Protein AF-A0A9P5C928-F1 (afdb_monomer)

pLDDT: mean 79.62, std 19.5, range [30.78, 97.94]

Organism: NCBI:txid1567552

Structure (mmCIF, N/CA/C/O backbone):
data_AF-A0A9P5C928-F1
#
_entry.id   AF-A0A9P5C928-F1
#
loop_
_atom_site.group_PDB
_atom_site.id
_atom_site.type_symbol
_atom_site.label_atom_id
_atom_site.label_alt_id
_atom_site.label_comp_id
_atom_site.label_asym_id
_atom_site.label_entity_id
_atom_site.label_seq_id
_atom_site.pdbx_PDB_ins_code
_atom_site.Cartn_x
_atom_site.Cartn_y
_atom_site.Cartn_z
_atom_site.occupancy
_atom_site.B_iso_or_equiv
_atom_site.auth_seq_id
_atom_site.auth_comp_id
_atom_site.auth_asym_id
_atom_site.auth_atom_id
_atom_site.pdbx_PDB_model_num
ATOM 1 N N . MET A 1 1 ? 3.550 3.177 6.874 1.00 59.81 1 MET A N 1
ATOM 2 C CA . MET A 1 1 ? 2.761 2.145 7.583 1.00 59.81 1 MET A CA 1
ATOM 3 C C . MET A 1 1 ? 2.060 2.795 8.770 1.00 59.81 1 MET A C 1
ATOM 5 O O . MET A 1 1 ? 2.703 3.578 9.459 1.00 59.81 1 MET A O 1
ATOM 9 N N . ALA A 1 2 ? 0.763 2.543 8.972 1.00 82.25 2 ALA A N 1
ATOM 10 C CA . ALA A 1 2 ? 0.020 3.024 10.140 1.00 82.25 2 ALA A CA 1
ATOM 11 C C . ALA A 1 2 ? -0.205 1.862 11.114 1.00 82.25 2 ALA A C 1
ATOM 13 O O . ALA A 1 2 ? -0.594 0.773 10.695 1.00 82.25 2 ALA A O 1
ATOM 14 N N . PHE A 1 3 ? 0.055 2.107 12.395 1.00 90.50 3 PHE A N 1
ATOM 15 C CA . PHE A 1 3 ? -0.028 1.119 13.464 1.00 90.50 3 PHE A CA 1
ATOM 16 C C . PHE A 1 3 ? -0.953 1.643 14.560 1.00 90.50 3 PHE A C 1
ATOM 18 O O . PHE A 1 3 ? -0.747 2.745 15.070 1.00 90.50 3 PHE A O 1
ATOM 25 N N . ILE A 1 4 ? -1.980 0.868 14.904 1.00 91.75 4 ILE A N 1
ATOM 26 C CA . ILE A 1 4 ? -3.003 1.257 15.869 1.00 91.75 4 ILE A CA 1
ATOM 27 C C . ILE A 1 4 ? -3.211 0.130 16.873 1.00 91.75 4 ILE A C 1
ATOM 29 O O . ILE A 1 4 ? -3.873 -0.868 16.598 1.00 91.75 4 ILE A O 1
ATOM 33 N N . THR A 1 5 ? -2.718 0.322 18.091 1.00 91.38 5 THR A N 1
ATOM 34 C CA . THR A 1 5 ? -3.141 -0.516 19.216 1.00 91.38 5 THR A CA 1
ATOM 35 C C . THR A 1 5 ? -4.519 -0.069 19.697 1.00 91.38 5 THR A C 1
ATOM 37 O O . THR A 1 5 ? -4.727 1.124 19.923 1.00 91.38 5 THR A O 1
ATOM 40 N N . ILE A 1 6 ? -5.438 -0.996 19.935 1.00 91.38 6 ILE A N 1
ATOM 41 C CA . ILE A 1 6 ? -6.761 -0.753 20.510 1.00 91.38 6 ILE A CA 1
ATOM 42 C C . ILE A 1 6 ? -6.801 -1.402 21.882 1.00 91.38 6 ILE A C 1
ATOM 44 O O . ILE A 1 6 ? -6.688 -2.619 21.992 1.00 91.38 6 ILE A O 1
ATOM 48 N N . HIS A 1 7 ? -6.978 -0.585 22.921 1.00 91.12 7 HIS A N 1
ATOM 49 C CA . HIS A 1 7 ? -7.272 -1.112 24.245 1.00 91.12 7 HIS A CA 1
ATOM 50 C C . HIS A 1 7 ? -8.768 -1.399 24.346 1.00 91.12 7 HIS A C 1
ATOM 52 O O . HIS A 1 7 ? -9.583 -0.518 24.070 1.00 91.12 7 HIS A O 1
ATOM 58 N N . ALA A 1 8 ? -9.146 -2.624 24.679 1.00 90.44 8 ALA A N 1
ATOM 59 C CA . ALA A 1 8 ? -10.543 -2.978 24.850 1.00 90.44 8 ALA A CA 1
ATOM 60 C C . ALA A 1 8 ? -10.690 -4.104 25.863 1.00 90.44 8 ALA A C 1
ATOM 62 O O . ALA A 1 8 ? -9.983 -5.110 25.793 1.00 90.44 8 ALA A O 1
ATOM 63 N N . LYS A 1 9 ? -11.714 -3.988 26.713 1.00 89.62 9 LYS A N 1
ATOM 64 C CA . LYS A 1 9 ? -12.155 -5.104 27.549 1.00 89.62 9 LYS A CA 1
ATOM 65 C C . LYS A 1 9 ? -12.335 -6.368 26.724 1.00 89.62 9 LYS A C 1
ATOM 67 O O . LYS A 1 9 ? -12.967 -6.328 25.660 1.00 89.62 9 LYS A O 1
ATOM 72 N N . ARG A 1 10 ? -11.872 -7.504 27.253 1.00 90.31 10 ARG A N 1
ATOM 73 C CA . ARG A 1 10 ? -11.899 -8.804 26.557 1.00 90.31 10 ARG A CA 1
ATOM 74 C C . ARG A 1 10 ? -13.275 -9.115 25.956 1.00 90.31 10 ARG A C 1
ATOM 76 O O . ARG A 1 10 ? -13.371 -9.461 24.783 1.00 90.31 10 ARG A O 1
ATOM 83 N N . GLY A 1 11 ? -14.351 -8.911 26.721 1.00 90.44 11 GLY A N 1
ATOM 84 C CA . GLY A 1 11 ? -15.723 -9.145 26.252 1.00 90.44 11 GLY A CA 1
ATOM 85 C C . GLY A 1 11 ? -16.143 -8.253 25.074 1.00 90.44 11 GLY A C 1
ATOM 86 O O . GLY A 1 11 ? -16.807 -8.723 24.151 1.00 90.44 11 GLY A O 1
ATOM 87 N N . HIS A 1 12 ? -15.718 -6.985 25.051 1.00 91.62 12 HIS A N 1
ATOM 88 C CA . HIS A 1 12 ? -15.987 -6.083 23.927 1.00 91.62 12 HIS A CA 1
ATOM 89 C C . HIS A 1 12 ? -15.194 -6.470 22.679 1.00 91.62 12 HIS A C 1
ATOM 91 O O . HIS A 1 12 ? -15.743 -6.398 21.580 1.00 91.62 12 HIS A O 1
ATOM 97 N N . ALA A 1 13 ? -13.938 -6.891 22.847 1.00 91.81 13 ALA A N 1
ATOM 98 C CA . ALA A 1 13 ? -13.108 -7.365 21.748 1.00 91.81 13 ALA A CA 1
ATOM 99 C C . ALA A 1 13 ? -13.697 -8.639 21.118 1.00 91.81 13 ALA A C 1
ATOM 101 O O . ALA A 1 13 ? -13.876 -8.674 19.903 1.00 91.81 13 ALA A O 1
ATOM 102 N N . VAL A 1 14 ? -14.112 -9.624 21.928 1.00 92.12 14 VAL A N 1
ATOM 103 C CA . VAL A 1 14 ? -14.763 -10.859 21.442 1.00 92.12 14 VAL A CA 1
ATOM 104 C C . VAL A 1 14 ? -16.054 -10.531 20.695 1.00 92.12 14 VAL A C 1
ATOM 106 O O . VAL A 1 14 ? -16.241 -10.945 19.557 1.00 92.12 14 VAL A O 1
ATOM 109 N N . THR A 1 15 ? -16.920 -9.711 21.298 1.00 93.50 15 THR A N 1
ATOM 110 C CA . THR A 1 15 ? -18.210 -9.330 20.691 1.00 93.50 15 THR A CA 1
ATOM 111 C C . THR A 1 15 ? -18.036 -8.568 19.375 1.00 93.50 15 THR A C 1
ATOM 113 O O . THR A 1 15 ? -18.929 -8.583 18.534 1.00 93.50 15 THR A O 1
ATOM 116 N N . SER A 1 16 ? -16.906 -7.878 19.183 1.00 93.94 16 SER A N 1
ATOM 117 C CA . SER A 1 16 ? -16.637 -7.160 17.935 1.00 93.94 16 SER A CA 1
ATOM 118 C C . SER A 1 16 ? -16.358 -8.086 16.751 1.00 93.94 16 SER A C 1
ATOM 120 O O . SER A 1 16 ? -16.542 -7.663 15.616 1.00 93.94 16 SER A O 1
ATOM 122 N N . GLY A 1 17 ? -15.871 -9.308 16.999 1.00 94.38 17 GLY A N 1
ATOM 123 C CA . GLY A 1 17 ? -15.399 -10.229 15.959 1.00 94.38 17 GLY A CA 1
ATOM 124 C C . GLY A 1 17 ? -14.162 -9.749 15.186 1.00 94.38 17 GLY A C 1
ATOM 125 O O . GLY A 1 17 ? -13.682 -10.462 14.311 1.00 94.38 17 GLY A O 1
ATOM 126 N N . LEU A 1 18 ? -13.621 -8.566 15.502 1.00 95.56 18 LEU A N 1
ATOM 127 C CA . LEU A 1 18 ? -12.552 -7.932 14.728 1.00 95.56 18 LEU A CA 1
ATOM 128 C C . LEU A 1 18 ? -11.192 -8.607 14.905 1.00 95.56 18 LEU A C 1
ATOM 130 O O . LEU A 1 18 ? -10.352 -8.490 14.028 1.00 95.56 18 LEU A O 1
ATOM 134 N N . PHE A 1 19 ? -10.966 -9.300 16.021 1.00 94.81 19 PHE A N 1
ATOM 135 C CA . PHE A 1 19 ? -9.691 -9.949 16.347 1.00 94.81 19 PHE A CA 1
ATOM 136 C C . PHE A 1 19 ? -9.807 -11.483 16.370 1.00 94.81 19 PHE A C 1
ATOM 138 O O . PHE A 1 19 ? -9.136 -12.154 17.150 1.00 94.81 19 PHE A O 1
ATOM 145 N N . GLY A 1 20 ? -10.681 -12.043 15.528 1.00 90.88 20 GLY A N 1
ATOM 146 C CA . GLY A 1 20 ? -11.032 -13.466 15.543 1.00 90.88 20 GLY A CA 1
ATOM 147 C C . GLY A 1 20 ? -12.152 -13.792 16.537 1.00 90.88 20 GLY A C 1
ATOM 148 O O . GLY A 1 20 ? -12.537 -12.961 17.366 1.00 90.88 20 GLY A O 1
ATOM 149 N N . LEU A 1 21 ? -12.704 -15.005 16.440 1.00 86.31 21 LEU A N 1
ATOM 150 C CA . LEU A 1 21 ? -13.865 -15.431 17.236 1.00 86.31 21 LEU A CA 1
ATOM 151 C C . LEU A 1 21 ? -13.533 -15.548 18.728 1.00 86.31 21 LEU A C 1
ATOM 153 O O . LEU A 1 21 ? -14.393 -15.303 19.572 1.00 86.31 21 LEU A O 1
ATOM 157 N N . LEU A 1 22 ? -12.290 -15.909 19.056 1.00 87.25 22 LEU A N 1
ATOM 158 C CA . LEU A 1 22 ? -11.828 -16.126 20.430 1.00 87.25 22 LEU A CA 1
ATOM 159 C C . LEU A 1 22 ? -10.623 -15.248 20.789 1.00 87.25 22 LEU A C 1
ATOM 161 O O . LEU A 1 22 ? -9.900 -15.555 21.738 1.00 87.25 22 LEU A O 1
ATOM 165 N N . LEU A 1 23 ? -10.432 -14.139 20.064 1.00 88.75 23 LEU A N 1
ATOM 166 C CA . LEU A 1 23 ? -9.220 -13.307 20.116 1.00 88.75 23 LEU A CA 1
ATOM 167 C C . LEU A 1 23 ? -7.961 -14.043 19.633 1.00 88.75 23 LEU A C 1
ATOM 169 O O . LEU A 1 23 ? -6.841 -13.705 20.008 1.00 88.75 23 LEU A O 1
ATOM 173 N N . ASP A 1 24 ? -8.163 -15.059 18.800 1.00 89.06 24 ASP A N 1
ATOM 174 C CA . ASP A 1 24 ? -7.151 -15.903 18.175 1.00 89.06 24 ASP A CA 1
ATOM 175 C C . ASP A 1 24 ? -6.378 -15.189 17.054 1.00 89.06 24 ASP A C 1
ATOM 177 O O . ASP A 1 24 ? -5.350 -15.684 16.596 1.00 89.06 24 ASP A O 1
ATOM 181 N N . ALA A 1 25 ? -6.814 -13.987 16.670 1.00 92.25 25 ALA A N 1
ATOM 182 C CA . ALA A 1 25 ? -6.129 -13.127 15.718 1.00 92.25 25 ALA A CA 1
ATOM 183 C C . ALA A 1 25 ? -5.929 -11.711 16.303 1.00 92.25 25 ALA A C 1
ATOM 185 O O . ALA A 1 25 ? -6.566 -10.753 15.852 1.00 92.25 25 ALA A O 1
ATOM 186 N N . PRO A 1 26 ? -5.040 -11.554 17.310 1.00 91.25 26 PRO A N 1
ATOM 187 C CA . PRO A 1 26 ? -4.844 -10.305 18.061 1.00 91.25 26 PRO A CA 1
ATOM 188 C C . PRO A 1 26 ? -4.207 -9.179 17.235 1.00 91.25 26 PRO A C 1
ATOM 190 O O . PRO A 1 26 ? -4.167 -8.030 17.678 1.00 91.25 26 PRO A O 1
ATOM 193 N N . VAL A 1 27 ? -3.708 -9.502 16.041 1.00 94.19 27 VAL A N 1
ATOM 194 C CA . VAL A 1 27 ? -3.188 -8.558 15.055 1.00 94.19 27 VAL A CA 1
ATOM 195 C C . VAL A 1 27 ? -3.972 -8.728 13.763 1.00 94.19 27 VAL A C 1
ATOM 197 O O . VAL A 1 27 ? -4.186 -9.847 13.306 1.00 94.19 27 VAL A O 1
ATOM 200 N N . GLN A 1 28 ? -4.381 -7.609 13.176 1.00 95.81 28 GLN A N 1
ATOM 201 C CA . GLN A 1 28 ? -5.147 -7.552 11.938 1.00 95.81 28 GLN A CA 1
ATOM 202 C C . GLN A 1 28 ? -4.486 -6.582 10.973 1.00 95.81 28 GLN A C 1
ATOM 204 O O . GLN A 1 28 ? -4.097 -5.478 11.358 1.00 95.81 28 GLN A O 1
ATOM 209 N N . LEU A 1 29 ? -4.377 -6.991 9.714 1.00 95.81 29 LEU A N 1
ATOM 210 C CA . LEU A 1 29 ? -3.938 -6.132 8.626 1.00 95.81 29 LEU A CA 1
ATOM 211 C C . LEU A 1 29 ? -5.149 -5.806 7.763 1.00 95.81 29 LEU A C 1
ATOM 213 O O . LEU A 1 29 ? -5.718 -6.692 7.133 1.00 95.81 29 LEU A O 1
ATOM 217 N N . VAL A 1 30 ? -5.522 -4.534 7.741 1.00 95.75 30 VAL A N 1
ATOM 218 C CA . VAL A 1 30 ? -6.691 -4.040 7.011 1.00 95.75 30 VAL A CA 1
ATOM 219 C C . VAL A 1 30 ? -6.212 -3.218 5.828 1.00 95.75 30 VAL A C 1
ATOM 221 O O . VAL A 1 30 ? -5.278 -2.423 5.970 1.00 95.75 30 VAL A O 1
ATOM 224 N N . ASP A 1 31 ? -6.827 -3.409 4.665 1.00 95.44 31 ASP A N 1
ATOM 225 C CA . ASP A 1 31 ? -6.546 -2.575 3.499 1.00 95.44 31 ASP A CA 1
ATOM 226 C C . ASP A 1 31 ? -6.879 -1.112 3.793 1.00 95.44 31 ASP A C 1
ATOM 228 O O . ASP A 1 31 ? -7.856 -0.793 4.471 1.00 95.44 31 ASP A O 1
ATOM 232 N N . PHE A 1 32 ? -6.025 -0.199 3.330 1.00 93.50 32 PHE A N 1
ATOM 233 C CA . PHE A 1 32 ? -6.151 1.219 3.671 1.00 93.50 32 PHE A CA 1
ATOM 234 C C . PHE A 1 32 ? -7.457 1.858 3.168 1.00 93.50 32 PHE A C 1
ATOM 236 O O . PHE A 1 32 ? -7.857 2.897 3.695 1.00 93.50 32 PHE A O 1
ATOM 243 N N . ASP A 1 33 ? -8.089 1.270 2.149 1.00 93.00 33 ASP A N 1
ATOM 244 C CA . ASP A 1 33 ? -9.344 1.720 1.552 1.00 93.00 33 ASP A CA 1
ATOM 245 C C . ASP A 1 33 ? -10.569 0.909 2.005 1.00 93.00 33 ASP A C 1
ATOM 247 O O . ASP A 1 33 ? -11.692 1.228 1.609 1.00 93.00 33 ASP A O 1
ATOM 251 N N . ASP A 1 34 ? -10.390 -0.058 2.911 1.00 96.06 34 ASP A N 1
ATOM 252 C CA . ASP A 1 34 ? -11.489 -0.743 3.592 1.00 96.06 34 ASP A CA 1
ATOM 253 C C . ASP A 1 34 ? -12.035 0.124 4.737 1.00 96.06 34 ASP A C 1
ATOM 255 O O . ASP A 1 34 ? -11.831 -0.102 5.937 1.00 96.06 34 ASP A O 1
ATOM 259 N N . GLU A 1 35 ? -12.739 1.181 4.340 1.00 95.38 35 GLU A N 1
ATOM 260 C CA . GLU A 1 35 ? -13.302 2.162 5.260 1.00 95.38 35 GLU A CA 1
ATOM 261 C C . GLU A 1 35 ? -14.265 1.518 6.270 1.00 95.38 35 GLU A C 1
ATOM 263 O O . GLU A 1 35 ? -14.313 1.929 7.433 1.00 95.38 35 GLU A O 1
ATOM 268 N N . GLN A 1 36 ? -15.004 0.484 5.860 1.00 96.62 36 GLN A N 1
ATOM 269 C CA . GLN A 1 36 ? -15.970 -0.199 6.715 1.00 96.62 36 GLN A CA 1
ATOM 270 C C . GLN A 1 36 ? -15.279 -0.924 7.878 1.00 96.62 36 GLN A C 1
ATOM 272 O O . GLN A 1 36 ? -15.694 -0.767 9.037 1.00 96.62 36 GLN A O 1
ATOM 277 N N . ASN A 1 37 ? -14.203 -1.669 7.610 1.00 96.50 37 ASN A N 1
ATOM 278 C CA . ASN A 1 37 ? -13.427 -2.301 8.674 1.00 96.50 37 ASN A CA 1
ATOM 279 C C . ASN A 1 37 ? -12.717 -1.259 9.541 1.00 96.50 37 ASN A C 1
ATOM 281 O O . ASN A 1 37 ? -12.813 -1.323 10.770 1.00 96.50 37 ASN A O 1
ATOM 285 N N . ILE A 1 38 ? -12.100 -0.234 8.945 1.00 97.38 38 ILE A N 1
ATOM 286 C CA . ILE A 1 38 ? -11.437 0.844 9.699 1.00 97.38 38 ILE A CA 1
ATOM 287 C C . ILE A 1 38 ? -12.423 1.541 10.654 1.00 97.38 38 ILE A C 1
ATOM 289 O O . ILE A 1 38 ? -12.098 1.796 11.820 1.00 97.38 38 ILE A O 1
ATOM 293 N N . ARG A 1 39 ? -13.655 1.820 10.206 1.00 97.62 39 ARG A N 1
ATOM 294 C CA . ARG A 1 39 ? -14.719 2.387 11.053 1.00 97.62 39 ARG A CA 1
ATOM 295 C C . ARG A 1 39 ? -15.132 1.441 12.176 1.00 97.62 39 ARG A C 1
ATOM 297 O O . ARG A 1 39 ? -15.400 1.916 13.281 1.00 97.62 39 ARG A O 1
ATOM 304 N N . SER A 1 40 ? -15.141 0.136 11.930 1.00 97.94 40 SER A N 1
ATOM 305 C CA . SER A 1 40 ? -15.454 -0.874 12.947 1.00 97.94 40 SER A CA 1
ATOM 306 C C . SER A 1 40 ? -14.382 -0.914 14.043 1.00 97.94 40 SER A C 1
ATOM 308 O O . SER A 1 40 ? -14.710 -0.857 15.232 1.00 97.94 40 SER A O 1
ATOM 310 N N . PHE A 1 41 ? -13.100 -0.864 13.670 1.00 97.38 41 PHE A N 1
ATOM 311 C CA . PHE A 1 41 ? -11.993 -0.710 14.621 1.00 97.38 41 PHE A CA 1
ATOM 312 C C . PHE A 1 41 ? -12.065 0.611 15.398 1.00 97.38 41 PHE A C 1
ATOM 314 O O . PHE A 1 41 ? -11.875 0.628 16.616 1.00 97.38 41 PHE A O 1
ATOM 321 N N . HIS A 1 42 ? -12.411 1.719 14.737 1.00 96.88 42 HIS A N 1
ATOM 322 C CA . HIS A 1 42 ? -12.613 3.004 15.411 1.00 96.88 42 HIS A CA 1
ATOM 323 C C . HIS A 1 42 ? -13.787 2.966 16.405 1.00 96.88 42 HIS A C 1
ATOM 325 O O . HIS A 1 42 ? -13.716 3.557 17.486 1.00 96.88 42 HIS A O 1
ATOM 331 N N . ALA A 1 43 ? -14.870 2.260 16.070 1.00 96.69 43 ALA A N 1
ATOM 332 C CA . ALA A 1 43 ? -16.003 2.069 16.966 1.00 96.69 43 ALA A CA 1
ATOM 333 C C . ALA A 1 43 ? -15.603 1.263 18.210 1.00 96.69 43 ALA A C 1
ATOM 335 O O . ALA A 1 43 ? -15.956 1.663 19.320 1.00 96.69 43 ALA A O 1
ATOM 336 N N . LEU A 1 44 ? -14.820 0.188 18.048 1.00 95.50 44 LEU A N 1
ATOM 337 C CA . LEU A 1 44 ? -14.262 -0.565 19.174 1.00 95.50 44 LEU A CA 1
ATOM 338 C C . LEU A 1 44 ? -13.347 0.317 20.037 1.00 95.50 44 LEU A C 1
ATOM 340 O O . LEU A 1 44 ? -13.510 0.351 21.255 1.00 95.50 44 LEU A O 1
ATOM 344 N N . PHE A 1 45 ? -12.461 1.101 19.416 1.00 94.31 45 PHE A N 1
ATOM 345 C CA . PHE A 1 45 ? -11.583 2.050 20.108 1.00 94.31 45 PHE A CA 1
ATOM 346 C C . PHE A 1 45 ? -12.367 3.034 20.994 1.00 94.31 45 PHE A C 1
ATOM 348 O O . PHE A 1 45 ? -11.995 3.275 22.142 1.00 94.31 45 PHE A O 1
ATOM 355 N N . LYS A 1 46 ? -13.498 3.559 20.510 1.00 93.69 46 LYS A N 1
ATOM 356 C CA . LYS A 1 46 ? -14.342 4.512 21.254 1.00 93.69 46 LYS A CA 1
ATOM 357 C C . LYS A 1 46 ? -15.064 3.923 22.471 1.00 93.69 46 LYS A C 1
ATOM 359 O O . LYS A 1 46 ? -15.526 4.699 23.311 1.00 93.69 46 LYS A O 1
ATOM 364 N N . ARG A 1 47 ? -15.199 2.594 22.566 1.00 90.38 47 ARG A N 1
ATOM 365 C CA . ARG A 1 47 ? -15.916 1.936 23.675 1.00 90.38 47 ARG A CA 1
ATOM 366 C C . ARG A 1 47 ? -15.162 2.004 24.995 1.00 90.38 47 ARG A C 1
ATOM 368 O O . ARG A 1 47 ? -15.801 1.971 26.043 1.00 90.38 4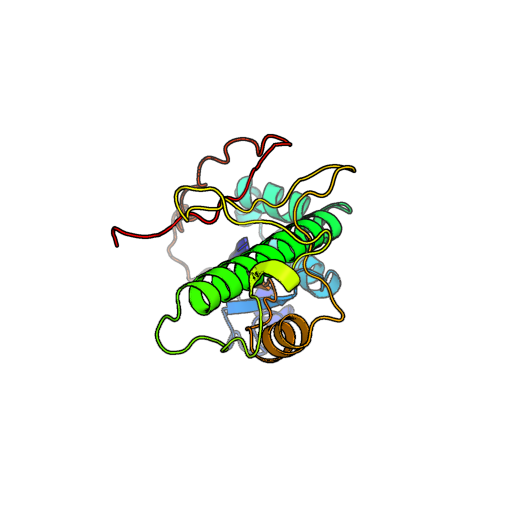7 ARG A O 1
ATOM 375 N N . ASP A 1 48 ? -13.838 2.099 24.949 1.00 86.31 48 ASP A N 1
ATOM 376 C CA . ASP A 1 48 ? -13.014 2.104 26.149 1.00 86.31 48 ASP A CA 1
ATOM 377 C C . ASP A 1 48 ? -12.623 3.526 26.586 1.00 86.31 48 ASP A C 1
ATOM 379 O O . ASP A 1 48 ? -12.246 4.377 25.774 1.00 86.31 48 ASP A O 1
ATOM 383 N N . ILE A 1 49 ? -12.716 3.802 27.888 1.00 82.94 49 ILE A N 1
ATOM 384 C CA . ILE A 1 49 ? -12.387 5.114 28.457 1.00 82.94 49 ILE A CA 1
ATOM 385 C C . ILE A 1 49 ? -10.882 5.400 28.435 1.00 82.94 49 ILE A C 1
ATOM 387 O O . ILE A 1 49 ? -10.499 6.565 28.309 1.00 82.94 49 ILE A O 1
ATOM 391 N N . TYR A 1 50 ? -10.026 4.377 28.510 1.00 82.12 50 TYR A N 1
ATOM 392 C CA . TYR A 1 50 ? -8.571 4.539 28.510 1.00 82.12 50 TYR A CA 1
ATOM 393 C C . TYR A 1 50 ? -8.067 5.014 27.144 1.00 82.12 50 TYR A C 1
ATOM 395 O O . TYR A 1 50 ? -7.167 5.853 27.065 1.00 82.12 50 TYR A O 1
ATOM 403 N N . ASN A 1 51 ? -8.731 4.599 26.062 1.00 84.81 51 ASN A N 1
ATOM 404 C CA . ASN A 1 51 ? -8.439 5.079 24.711 1.00 84.81 51 ASN A CA 1
ATOM 405 C C . ASN A 1 51 ? -8.671 6.587 24.539 1.00 84.81 51 ASN A C 1
ATOM 407 O O . ASN A 1 51 ? -7.993 7.217 23.729 1.00 84.81 51 ASN A O 1
ATOM 411 N N . ARG A 1 52 ? -9.559 7.206 25.331 1.00 81.31 52 ARG A N 1
ATOM 412 C CA . ARG A 1 52 ? -9.822 8.657 25.253 1.00 81.31 52 ARG A CA 1
ATOM 413 C C . ARG A 1 52 ? -8.606 9.506 25.618 1.00 81.31 52 ARG A C 1
ATOM 415 O O . ARG A 1 52 ? -8.506 10.640 25.164 1.00 81.31 52 ARG A O 1
ATOM 422 N N . LYS A 1 53 ? -7.678 8.961 26.410 1.00 84.94 53 LYS A N 1
ATOM 423 C CA . LYS A 1 53 ? -6.426 9.636 26.787 1.00 84.94 53 LYS A CA 1
ATOM 424 C C . LYS A 1 53 ? -5.364 9.568 25.681 1.00 84.94 53 LYS A C 1
ATOM 426 O O . LYS A 1 53 ? -4.369 10.279 25.746 1.00 84.94 53 LYS A O 1
ATOM 431 N N . ARG A 1 54 ? -5.562 8.734 24.653 1.00 85.00 54 ARG A N 1
ATOM 432 C CA . ARG A 1 54 ? -4.583 8.466 23.588 1.00 85.00 54 ARG A CA 1
ATOM 433 C C . ARG A 1 54 ? -4.783 9.430 22.419 1.00 85.00 54 ARG A C 1
ATOM 435 O O . ARG A 1 54 ? -5.223 9.039 21.338 1.00 85.00 54 ARG A O 1
ATOM 442 N N . THR A 1 55 ? -4.461 10.704 22.645 1.00 86.81 55 THR A N 1
ATOM 443 C CA . THR A 1 55 ? -4.673 11.809 21.688 1.00 86.81 55 THR A CA 1
ATOM 444 C C . THR A 1 55 ? -4.060 11.550 20.317 1.00 86.81 55 THR A C 1
ATOM 446 O O . THR A 1 55 ? -4.679 11.860 19.304 1.00 86.81 55 THR A O 1
ATOM 449 N N . GLU A 1 56 ? -2.880 10.934 20.264 1.00 86.44 56 GLU A N 1
ATOM 450 C CA . GLU A 1 56 ? -2.206 10.635 18.998 1.00 86.44 56 GLU A CA 1
ATOM 451 C C . GLU A 1 56 ? -2.945 9.569 18.180 1.00 86.44 56 GLU A C 1
ATOM 453 O O . GLU A 1 56 ? -3.072 9.702 16.964 1.00 86.44 56 GLU A O 1
ATOM 458 N N . VAL A 1 57 ? -3.538 8.566 18.836 1.00 87.62 57 VAL A N 1
ATOM 459 C CA . VAL A 1 57 ? -4.368 7.559 18.154 1.00 87.62 57 VAL A CA 1
ATOM 460 C C . VAL A 1 57 ? -5.677 8.179 17.654 1.00 87.62 57 VAL A C 1
ATOM 462 O O . VAL A 1 57 ? -6.122 7.879 16.549 1.00 87.62 57 VAL A O 1
ATOM 465 N N . ILE A 1 58 ? -6.270 9.102 18.420 1.00 90.12 58 ILE A N 1
ATOM 466 C CA . ILE A 1 58 ? -7.468 9.854 18.006 1.00 90.12 58 ILE A CA 1
ATOM 467 C C . ILE A 1 58 ? -7.180 10.712 16.765 1.00 90.12 58 ILE A C 1
ATOM 469 O O . ILE A 1 58 ? -7.972 10.719 15.816 1.00 90.12 58 ILE A O 1
ATOM 473 N N . LYS A 1 59 ? -6.043 11.419 16.750 1.00 90.62 59 LYS A N 1
ATOM 474 C CA . LYS A 1 59 ? -5.591 12.187 15.580 1.00 90.62 59 LYS A CA 1
ATOM 475 C C . LYS A 1 59 ? -5.367 11.267 14.385 1.00 90.62 59 LYS A C 1
ATOM 477 O O . LYS A 1 59 ? -5.803 11.595 13.288 1.00 90.62 59 LYS A O 1
ATOM 482 N N . LEU A 1 60 ? -4.752 10.104 14.596 1.00 91.69 60 LEU A N 1
ATOM 483 C CA . LEU A 1 60 ? -4.503 9.132 13.536 1.00 91.69 60 LEU A CA 1
ATOM 484 C C . LEU A 1 60 ? -5.808 8.595 12.926 1.00 91.69 60 LEU A C 1
ATOM 486 O O . LEU A 1 60 ? -5.943 8.617 11.706 1.00 91.69 60 LEU A O 1
ATOM 490 N N . PHE A 1 61 ? -6.805 8.216 13.735 1.00 94.06 61 PHE A N 1
ATOM 491 C CA . PHE A 1 61 ? -8.132 7.846 13.221 1.00 94.06 61 PHE A CA 1
ATOM 492 C C . PHE A 1 61 ? -8.803 8.994 12.463 1.00 94.06 61 PHE A C 1
ATOM 494 O O . PHE A 1 61 ? -9.397 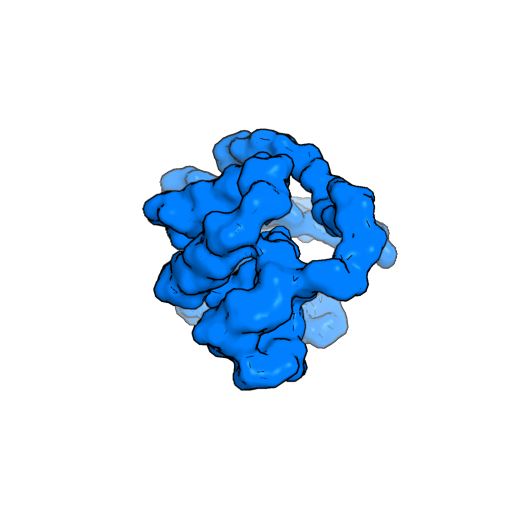8.760 11.414 1.00 94.06 61 PHE A O 1
ATOM 501 N N . SER A 1 62 ? -8.694 10.229 12.961 1.00 93.56 62 SER A N 1
ATOM 502 C CA . SER A 1 62 ? -9.228 11.416 12.275 1.00 93.56 62 SER A CA 1
ATOM 503 C C . SER A 1 62 ? -8.566 11.642 10.914 1.00 93.56 62 SER A C 1
ATOM 505 O O . SER A 1 62 ? -9.243 12.005 9.958 1.00 93.56 62 SER A O 1
ATOM 507 N N . LEU A 1 63 ? -7.254 11.407 10.816 1.00 92.75 63 LEU A N 1
ATOM 508 C CA . LEU A 1 63 ? -6.507 11.501 9.564 1.00 92.75 63 LEU A CA 1
ATOM 509 C C . LEU A 1 63 ? -6.893 10.389 8.588 1.00 92.75 63 LEU A C 1
ATOM 511 O O . LEU A 1 63 ? -7.120 10.694 7.427 1.00 92.75 63 LEU A O 1
ATOM 515 N N . ILE A 1 64 ? -6.978 9.137 9.047 1.00 93.75 64 ILE A N 1
ATOM 516 C CA . ILE A 1 64 ? -7.306 7.973 8.206 1.00 93.75 64 ILE A CA 1
ATOM 517 C C . ILE A 1 64 ? -8.744 8.052 7.684 1.00 93.75 64 ILE A C 1
ATOM 519 O O . ILE A 1 64 ? -8.997 7.779 6.519 1.00 93.75 64 ILE A O 1
ATOM 523 N N . LEU A 1 65 ? -9.695 8.454 8.529 1.00 94.69 65 LEU A N 1
ATOM 524 C CA . LEU A 1 65 ? -11.108 8.579 8.151 1.00 94.69 65 LEU A CA 1
ATOM 525 C C . LEU A 1 65 ? -11.431 9.903 7.442 1.00 94.69 65 LEU A C 1
ATOM 527 O O . LEU A 1 65 ? -12.599 10.190 7.173 1.00 94.69 65 LEU A O 1
ATOM 531 N N . SER A 1 66 ? -10.421 10.733 7.182 1.00 94.44 66 SER A N 1
ATOM 532 C CA . SER A 1 66 ? -10.579 11.967 6.423 1.00 94.44 66 SER A CA 1
ATOM 533 C C . SER A 1 66 ? -10.835 11.656 4.945 1.00 94.44 66 SER A C 1
ATOM 535 O O . SER A 1 66 ? -10.172 10.776 4.393 1.00 94.44 66 SER A O 1
ATOM 537 N N . PRO A 1 67 ? -11.701 12.416 4.250 1.00 92.19 67 PRO A N 1
ATOM 538 C CA . PRO A 1 67 ? -11.982 12.193 2.829 1.00 92.19 67 PRO A CA 1
ATOM 539 C C . PRO A 1 67 ? -10.742 12.300 1.927 1.00 92.19 67 PRO A C 1
ATOM 541 O O . PRO A 1 67 ? -10.712 11.704 0.855 1.00 92.19 67 PRO A O 1
ATOM 544 N N . ILE A 1 68 ? -9.697 13.020 2.353 1.00 90.56 68 ILE A N 1
ATOM 545 C CA . ILE A 1 68 ? -8.456 13.171 1.571 1.00 90.56 68 ILE A CA 1
ATOM 546 C C . ILE A 1 68 ? -7.455 12.031 1.789 1.00 90.56 68 ILE A C 1
ATOM 548 O O . ILE A 1 68 ? -6.430 11.988 1.112 1.00 90.56 68 ILE A O 1
ATOM 552 N N . PHE A 1 69 ? -7.689 11.140 2.758 1.00 91.38 69 PHE A N 1
ATOM 553 C CA . PHE A 1 69 ? -6.727 10.093 3.104 1.00 91.38 69 PHE A CA 1
ATOM 554 C C . PHE A 1 69 ? -6.467 9.160 1.927 1.00 91.38 69 PHE A C 1
ATOM 556 O O . PHE A 1 69 ? -5.313 8.938 1.574 1.00 91.38 69 PHE A O 1
ATOM 563 N N . ARG A 1 70 ? -7.539 8.677 1.290 1.00 91.31 70 ARG A N 1
ATOM 564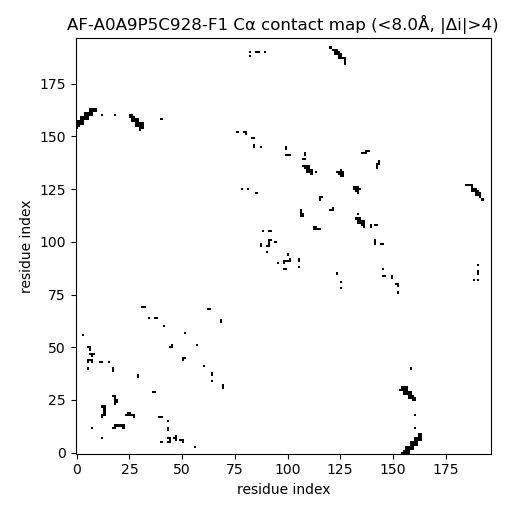 C CA . ARG A 1 70 ? -7.449 7.748 0.162 1.00 91.31 70 ARG A CA 1
ATOM 565 C C . ARG A 1 70 ? -6.625 8.326 -0.985 1.00 91.31 70 ARG A C 1
ATOM 567 O O . ARG A 1 70 ? -5.674 7.683 -1.408 1.00 91.31 70 ARG A O 1
ATOM 574 N N . SER A 1 71 ? -6.943 9.550 -1.412 1.00 90.00 71 SER A N 1
ATOM 575 C CA . SER A 1 71 ? -6.196 10.244 -2.470 1.00 90.00 71 SER A CA 1
ATOM 576 C C . SER A 1 71 ? -4.726 10.417 -2.090 1.00 90.00 71 SER A C 1
ATOM 578 O O . SER A 1 71 ? -3.861 10.054 -2.869 1.00 90.00 71 SER A O 1
ATOM 580 N N . ARG A 1 72 ? -4.412 10.825 -0.854 1.00 90.81 72 ARG A N 1
ATOM 581 C CA . ARG A 1 72 ? -3.011 10.944 -0.415 1.00 90.81 72 ARG A CA 1
ATOM 582 C C . ARG A 1 72 ? -2.248 9.622 -0.422 1.00 90.81 72 ARG A C 1
ATOM 584 O O . ARG A 1 72 ? -1.046 9.622 -0.672 1.00 90.81 72 ARG A O 1
ATOM 591 N N . VAL A 1 73 ? -2.905 8.514 -0.079 1.00 90.94 73 VAL A N 1
ATOM 592 C CA . VAL A 1 73 ? -2.276 7.189 -0.147 1.00 90.94 73 VAL A CA 1
ATOM 593 C C . VAL A 1 73 ? -2.083 6.767 -1.601 1.00 90.94 73 VAL A C 1
ATOM 595 O O . VAL A 1 73 ? -1.035 6.215 -1.903 1.00 90.94 73 VAL A O 1
ATOM 598 N N . GLN A 1 74 ? -3.026 7.075 -2.494 1.00 90.12 74 GLN A N 1
ATOM 599 C CA . GLN A 1 74 ? -2.897 6.818 -3.933 1.00 90.12 74 GLN A CA 1
ATOM 600 C C . GLN A 1 74 ? -1.743 7.617 -4.550 1.00 90.12 74 GLN A C 1
ATOM 602 O O . GLN A 1 74 ? -0.859 7.008 -5.140 1.00 90.12 74 GLN A O 1
ATOM 607 N N . ASP A 1 75 ? -1.668 8.928 -4.299 1.00 87.06 75 ASP A N 1
ATOM 608 C CA . ASP A 1 75 ? -0.555 9.774 -4.756 1.00 87.06 75 ASP A CA 1
ATOM 609 C C . ASP A 1 75 ? 0.794 9.229 -4.255 1.00 87.06 75 ASP A C 1
ATOM 611 O O . ASP A 1 75 ? 1.805 9.237 -4.953 1.00 87.06 75 ASP A O 1
ATOM 615 N N . TRP A 1 76 ? 0.827 8.742 -3.011 1.00 88.94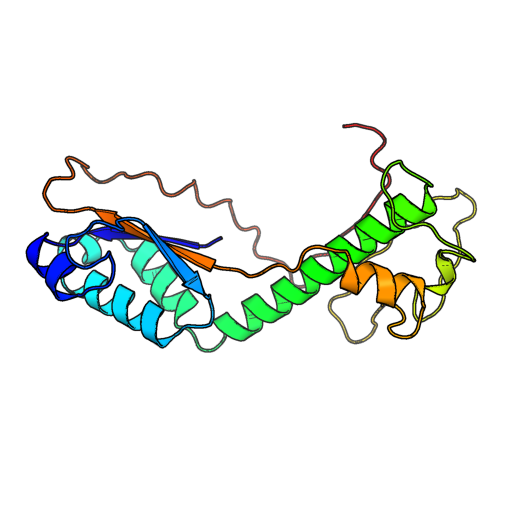 76 TRP A N 1
ATOM 616 C CA . TRP A 1 76 ? 2.020 8.122 -2.447 1.00 88.94 76 TRP A CA 1
ATOM 617 C C . TRP A 1 76 ? 2.339 6.760 -3.083 1.00 88.94 76 TRP A C 1
ATOM 619 O O . TRP A 1 76 ? 3.511 6.472 -3.312 1.00 88.94 76 TRP A O 1
ATOM 629 N N . MET A 1 77 ? 1.337 5.933 -3.391 1.00 89.44 77 MET A N 1
ATOM 630 C CA . MET A 1 77 ? 1.530 4.655 -4.087 1.00 89.44 77 MET A CA 1
ATOM 631 C C . MET A 1 77 ? 2.093 4.865 -5.492 1.00 89.44 77 MET A C 1
ATOM 633 O O . MET A 1 77 ? 3.037 4.175 -5.856 1.00 89.44 77 MET A O 1
ATOM 637 N N . GLU A 1 78 ? 1.605 5.863 -6.232 1.00 87.19 78 GLU A N 1
ATOM 638 C CA . GLU A 1 78 ? 2.155 6.225 -7.545 1.00 87.19 78 GLU A CA 1
ATOM 639 C C . GLU A 1 78 ? 3.641 6.599 -7.455 1.00 87.19 78 GLU A C 1
ATOM 641 O O . GLU A 1 78 ? 4.444 6.177 -8.288 1.00 87.19 78 GLU A O 1
ATOM 646 N N . LYS A 1 79 ? 4.034 7.330 -6.402 1.00 86.00 79 LYS A N 1
ATOM 647 C CA . LYS A 1 79 ? 5.446 7.651 -6.134 1.00 86.00 79 LYS A CA 1
ATOM 648 C C . LYS A 1 79 ? 6.284 6.409 -5.845 1.00 86.00 79 LYS A C 1
ATOM 650 O O . LYS A 1 79 ? 7.408 6.302 -6.331 1.00 86.00 79 LYS A O 1
ATOM 655 N N . VAL A 1 80 ? 5.757 5.474 -5.054 1.00 88.88 80 VAL A N 1
ATOM 656 C CA . VAL A 1 80 ? 6.441 4.208 -4.748 1.00 88.88 80 VAL A CA 1
ATOM 657 C C . VAL A 1 80 ? 6.607 3.364 -6.009 1.00 88.88 80 VAL A C 1
ATOM 659 O O . VAL A 1 80 ? 7.708 2.878 -6.261 1.00 88.88 80 VAL A O 1
ATOM 662 N N . ASP A 1 81 ? 5.561 3.235 -6.823 1.00 89.19 81 ASP A N 1
ATOM 663 C CA . ASP A 1 81 ? 5.600 2.484 -8.079 1.00 89.19 81 ASP A CA 1
ATOM 664 C C . ASP A 1 81 ? 6.618 3.085 -9.055 1.00 89.19 81 ASP A C 1
ATOM 666 O O . ASP A 1 81 ? 7.440 2.359 -9.622 1.00 89.19 81 ASP A O 1
ATOM 670 N N . TRP A 1 82 ? 6.638 4.415 -9.189 1.00 88.81 82 TRP A N 1
ATOM 671 C CA . TRP A 1 82 ? 7.642 5.109 -9.995 1.00 88.81 82 TRP A CA 1
ATOM 672 C C . TRP A 1 82 ? 9.064 4.850 -9.482 1.00 88.81 82 TRP A C 1
ATOM 674 O O . TRP A 1 82 ? 9.948 4.530 -10.276 1.00 88.81 82 TRP A O 1
ATOM 684 N N . LEU A 1 83 ? 9.294 4.921 -8.165 1.00 88.44 83 LEU A N 1
ATOM 685 C CA . LEU A 1 83 ? 10.616 4.699 -7.570 1.00 88.44 83 LEU A CA 1
ATOM 686 C C . LEU A 1 83 ? 11.103 3.259 -7.777 1.00 88.44 83 LEU A C 1
ATOM 688 O O . LEU A 1 83 ? 12.281 3.043 -8.070 1.00 88.44 83 LEU A O 1
ATOM 692 N N . MET A 1 84 ? 10.209 2.274 -7.653 1.00 91.06 84 MET A N 1
ATOM 693 C CA . MET A 1 84 ? 10.529 0.871 -7.929 1.00 91.06 84 MET A CA 1
ATOM 694 C C . MET A 1 84 ? 10.924 0.672 -9.394 1.00 91.06 84 MET A C 1
ATOM 696 O O . MET A 1 84 ? 11.948 0.045 -9.665 1.00 91.06 84 MET A O 1
ATOM 700 N N . MET A 1 85 ? 10.166 1.253 -10.328 1.00 92.31 85 MET A N 1
ATOM 701 C CA . MET A 1 85 ? 10.476 1.217 -11.760 1.00 92.31 85 MET A CA 1
ATOM 702 C C . MET A 1 85 ? 11.805 1.917 -12.084 1.00 92.31 85 MET A C 1
ATOM 704 O O . MET A 1 85 ? 12.644 1.337 -12.767 1.00 92.31 85 MET A O 1
ATOM 708 N N . ALA A 1 86 ? 12.043 3.124 -11.557 1.00 90.19 86 ALA A N 1
ATOM 709 C CA . ALA A 1 86 ? 13.289 3.880 -11.737 1.00 90.19 86 ALA A CA 1
ATOM 710 C C . ALA A 1 86 ? 14.507 3.133 -11.191 1.00 90.19 86 ALA A C 1
ATOM 712 O O . ALA A 1 86 ? 15.553 3.078 -11.837 1.00 90.19 86 ALA A O 1
ATOM 713 N N . THR A 1 87 ? 14.353 2.487 -10.036 1.00 88.94 87 THR A N 1
ATOM 714 C CA . THR A 1 87 ? 15.405 1.648 -9.460 1.00 88.94 87 THR A CA 1
ATOM 715 C C . THR A 1 87 ? 15.666 0.428 -10.339 1.00 88.94 87 THR A C 1
ATOM 717 O O . THR A 1 87 ? 16.817 0.143 -10.654 1.00 88.94 87 THR A O 1
ATOM 720 N N . ALA A 1 88 ? 14.623 -0.282 -10.779 1.00 92.31 88 ALA A N 1
ATOM 721 C CA . ALA A 1 88 ? 14.769 -1.430 -11.672 1.00 92.31 88 ALA A CA 1
ATOM 722 C C . ALA A 1 88 ? 15.449 -1.043 -12.994 1.00 92.31 88 ALA A C 1
ATOM 724 O O . ALA A 1 88 ? 16.343 -1.752 -13.454 1.00 92.31 88 ALA A O 1
ATOM 725 N N . TRP A 1 89 ? 15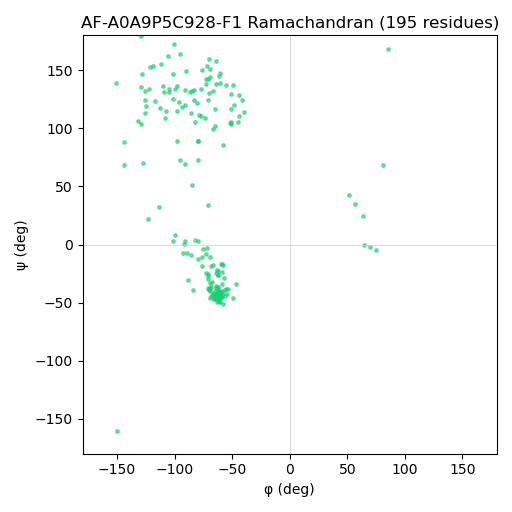.077 0.112 -13.547 1.00 92.44 89 TRP A N 1
ATOM 726 C CA . TRP A 1 89 ? 15.666 0.678 -14.754 1.00 92.44 89 TRP A CA 1
ATOM 727 C C . TRP A 1 89 ? 17.153 0.959 -14.568 1.00 92.44 89 TRP A C 1
ATOM 729 O O . TRP A 1 89 ? 17.957 0.521 -15.386 1.00 92.44 89 TRP A O 1
ATOM 739 N N . LEU A 1 90 ? 17.543 1.619 -13.471 1.00 88.31 90 LEU A N 1
ATOM 740 C CA . LEU A 1 90 ? 18.948 1.923 -13.202 1.00 88.31 90 LEU A CA 1
ATOM 741 C C . LEU A 1 90 ? 19.775 0.640 -13.060 1.00 88.31 90 LEU A C 1
ATOM 743 O O . LEU A 1 90 ? 20.855 0.536 -13.636 1.00 88.31 90 LEU A O 1
ATOM 747 N N . ARG A 1 91 ? 19.252 -0.359 -12.339 1.00 88.75 91 ARG A N 1
ATOM 748 C CA . ARG A 1 91 ? 19.915 -1.665 -12.184 1.00 88.75 91 ARG A CA 1
ATOM 749 C C . ARG A 1 91 ? 20.107 -2.369 -13.525 1.00 88.75 91 ARG A C 1
ATOM 751 O O . ARG A 1 91 ? 21.172 -2.930 -13.765 1.00 88.75 91 ARG A O 1
ATOM 758 N N . ALA A 1 92 ? 19.086 -2.329 -14.379 1.00 91.38 92 ALA A N 1
ATOM 759 C CA . ALA A 1 92 ? 19.122 -2.911 -15.714 1.00 91.38 92 ALA A CA 1
ATOM 760 C C . ALA A 1 92 ? 20.086 -2.163 -16.646 1.00 91.38 92 ALA A C 1
ATOM 762 O O . ALA A 1 92 ? 20.906 -2.796 -17.306 1.00 91.38 92 ALA A O 1
ATOM 763 N N . LYS A 1 93 ? 20.067 -0.823 -16.635 1.00 88.81 93 LYS A N 1
ATOM 764 C CA . LYS A 1 93 ? 21.016 0.028 -17.371 1.00 88.81 93 LYS A CA 1
ATOM 765 C C . LYS A 1 93 ? 22.462 -0.298 -16.983 1.00 88.81 93 LYS A C 1
ATOM 767 O O . LYS A 1 93 ? 23.320 -0.408 -17.851 1.00 88.81 93 LYS A O 1
ATOM 772 N N . MET A 1 94 ? 22.726 -0.462 -15.687 1.00 86.38 94 MET A N 1
ATOM 773 C CA . MET A 1 94 ? 24.059 -0.773 -15.160 1.00 86.38 94 MET A CA 1
ATOM 774 C C . MET A 1 94 ? 24.442 -2.255 -15.288 1.00 86.38 94 MET A C 1
ATOM 776 O O . MET A 1 94 ? 25.512 -2.645 -14.823 1.00 86.38 94 MET A O 1
ATOM 780 N N . ASN A 1 95 ? 23.585 -3.081 -15.899 1.00 86.50 95 ASN A N 1
ATOM 781 C CA . ASN A 1 95 ? 23.787 -4.518 -16.080 1.00 86.50 95 ASN A CA 1
ATOM 782 C C . ASN A 1 95 ? 24.150 -5.250 -14.770 1.00 86.50 95 ASN A C 1
ATOM 784 O O . ASN A 1 95 ? 25.058 -6.081 -14.725 1.00 86.50 95 ASN A O 1
ATOM 788 N N . TRP A 1 96 ? 23.470 -4.902 -13.673 1.00 87.94 96 TRP A N 1
ATOM 789 C CA . TRP A 1 96 ? 23.656 -5.577 -12.387 1.00 87.94 96 TRP A CA 1
ATOM 790 C C . TRP A 1 96 ? 23.087 -7.000 -12.410 1.00 87.94 96 TRP A C 1
ATOM 792 O O . TRP A 1 96 ? 22.198 -7.327 -13.195 1.00 87.94 96 TRP A O 1
ATOM 802 N N . GLU A 1 97 ? 23.542 -7.854 -11.494 1.00 86.38 97 GLU A N 1
ATOM 803 C CA . GLU A 1 97 ? 22.989 -9.203 -11.354 1.00 86.38 97 GLU A CA 1
ATOM 804 C C . GLU A 1 97 ? 21.490 -9.177 -10.998 1.00 86.38 97 GLU A C 1
ATOM 806 O O . GLU A 1 97 ? 21.019 -8.325 -10.231 1.00 86.38 97 GLU A O 1
ATOM 811 N N . ASN A 1 98 ? 20.749 -10.160 -11.524 1.00 86.75 98 ASN A N 1
ATOM 812 C CA . ASN A 1 98 ? 19.311 -10.354 -11.296 1.00 86.75 98 ASN A CA 1
ATOM 813 C C . ASN A 1 98 ? 18.441 -9.137 -11.680 1.00 86.75 98 ASN A C 1
ATOM 815 O O . ASN A 1 98 ? 17.450 -8.846 -11.008 1.00 86.75 98 ASN A O 1
ATOM 819 N N . CYS A 1 99 ? 18.819 -8.401 -12.729 1.00 90.69 99 CYS A N 1
ATOM 820 C CA . CYS A 1 99 ? 17.992 -7.348 -13.317 1.00 90.69 99 CYS A CA 1
ATOM 821 C C . CYS A 1 99 ? 17.173 -7.862 -14.513 1.00 90.69 99 CYS A C 1
ATOM 823 O O . CYS A 1 99 ? 17.462 -8.916 -15.078 1.00 90.69 99 CYS A O 1
ATOM 825 N N . ILE A 1 100 ? 16.154 -7.092 -14.897 1.00 91.56 100 ILE A N 1
ATOM 826 C CA . ILE A 1 100 ? 15.380 -7.320 -16.120 1.00 91.56 100 ILE A CA 1
ATOM 827 C C . ILE A 1 100 ? 16.221 -6.780 -17.281 1.00 91.56 100 ILE A C 1
ATOM 829 O O . ILE A 1 100 ? 16.427 -5.565 -17.330 1.00 91.56 100 ILE A O 1
ATOM 833 N N . PRO A 1 101 ? 16.747 -7.629 -18.177 1.00 91.69 101 PRO A N 1
ATOM 834 C CA . PRO A 1 101 ? 17.700 -7.187 -19.184 1.00 91.69 101 PRO A CA 1
ATOM 835 C C . PRO A 1 101 ? 17.037 -6.294 -20.235 1.00 91.69 101 PRO A C 1
ATOM 837 O O . PRO A 1 101 ? 15.853 -6.434 -20.542 1.00 91.69 101 PRO A O 1
ATOM 840 N N . PHE A 1 102 ? 17.828 -5.390 -20.808 1.00 90.50 102 PHE A N 1
ATOM 841 C CA . PHE A 1 102 ? 17.450 -4.620 -21.986 1.00 90.50 102 PHE A CA 1
ATOM 842 C C . PHE A 1 102 ? 17.887 -5.331 -23.267 1.00 90.50 102 PHE A C 1
ATOM 844 O O . PHE A 1 102 ? 19.050 -5.703 -23.396 1.00 90.50 102 PHE A O 1
ATOM 851 N N . ASP A 1 103 ? 16.983 -5.423 -24.244 1.00 84.75 103 ASP A N 1
ATOM 852 C CA . ASP A 1 103 ? 17.308 -5.852 -25.614 1.00 84.75 103 ASP A CA 1
ATOM 853 C C . ASP A 1 103 ? 17.708 -4.670 -26.528 1.00 84.75 103 ASP A C 1
ATOM 855 O O . ASP A 1 103 ? 18.116 -4.866 -27.672 1.00 84.75 103 ASP A O 1
ATOM 859 N N . GLY A 1 104 ? 17.574 -3.431 -26.043 1.00 85.19 104 GLY A N 1
ATOM 860 C CA . GLY A 1 104 ? 17.801 -2.198 -26.801 1.00 85.19 104 GLY A CA 1
ATOM 861 C C . GLY A 1 104 ? 18.284 -1.049 -25.919 1.00 85.19 104 GLY A C 1
ATOM 862 O O . GLY A 1 104 ? 18.780 -1.275 -24.820 1.00 85.19 104 GLY A O 1
ATOM 863 N N . ASP A 1 105 ? 18.144 0.186 -26.404 1.00 87.62 105 ASP A N 1
ATOM 864 C CA . ASP A 1 105 ? 18.571 1.382 -25.671 1.00 87.62 105 ASP A CA 1
ATOM 865 C C . ASP A 1 105 ? 17.746 1.577 -24.377 1.00 87.62 105 ASP A C 1
ATOM 867 O O . ASP A 1 105 ? 16.537 1.827 -24.464 1.00 87.62 105 ASP A O 1
ATOM 871 N N . PRO A 1 106 ? 18.367 1.514 -23.179 1.00 88.50 106 PRO A N 1
ATOM 872 C CA . PRO A 1 106 ? 17.684 1.773 -21.915 1.00 88.50 106 PRO A CA 1
ATOM 873 C C . PRO A 1 106 ? 17.029 3.153 -21.855 1.00 88.50 106 PRO A C 1
ATOM 875 O O . PRO A 1 106 ? 16.043 3.332 -21.149 1.00 88.50 106 PRO A O 1
ATOM 878 N N . PHE A 1 107 ? 17.545 4.155 -22.565 1.00 88.25 107 PHE A N 1
ATOM 879 C CA . PHE A 1 107 ? 16.998 5.508 -22.496 1.00 88.25 107 PHE A CA 1
ATOM 880 C C . PHE A 1 107 ? 15.683 5.677 -23.272 1.00 88.25 107 PHE A C 1
ATOM 882 O O . PHE A 1 107 ? 14.895 6.574 -22.960 1.00 88.25 107 PHE A O 1
ATOM 889 N N . ALA A 1 108 ? 15.387 4.761 -24.199 1.00 90.38 108 ALA A N 1
ATOM 890 C CA . ALA A 1 108 ? 14.123 4.710 -24.930 1.00 90.38 108 ALA A CA 1
ATOM 891 C C . ALA A 1 108 ? 12.929 4.249 -24.068 1.00 90.38 108 ALA A C 1
ATOM 893 O O . ALA A 1 108 ? 11.801 4.222 -24.552 1.00 90.38 108 ALA A O 1
ATOM 894 N N . THR A 1 109 ? 13.137 3.878 -22.796 1.00 91.38 109 THR A N 1
ATOM 895 C CA . THR A 1 109 ? 12.034 3.572 -21.863 1.00 91.38 109 THR A CA 1
ATOM 896 C C . THR A 1 109 ? 11.321 4.802 -21.330 1.00 91.38 109 THR A C 1
ATOM 898 O O . THR A 1 109 ? 10.326 4.658 -20.623 1.00 91.38 109 THR A O 1
ATOM 901 N N . TRP A 1 110 ? 11.864 5.993 -21.561 1.00 88.88 110 TRP A N 1
ATOM 902 C CA . TRP A 1 110 ? 11.331 7.236 -21.025 1.00 88.88 110 TRP A CA 1
ATOM 903 C C . TRP A 1 110 ? 10.532 7.985 -22.087 1.00 88.88 110 TRP A C 1
ATOM 905 O O . TRP A 1 110 ? 10.869 7.963 -23.269 1.00 88.88 110 TRP A O 1
ATOM 915 N N . ASN A 1 111 ? 9.487 8.680 -21.649 1.00 85.94 111 ASN A N 1
ATOM 916 C CA . ASN A 1 111 ? 8.683 9.574 -22.463 1.00 85.94 111 ASN A CA 1
ATOM 917 C C . ASN A 1 111 ? 8.615 10.969 -21.797 1.00 85.94 111 ASN A C 1
ATOM 919 O O . ASN A 1 111 ? 8.024 11.102 -20.716 1.00 85.94 111 ASN A O 1
ATOM 923 N N . PRO A 1 112 ? 9.215 12.012 -22.403 1.00 83.62 112 PRO A N 1
ATOM 924 C CA . PRO A 1 112 ? 10.035 11.956 -23.618 1.00 83.62 112 PRO A CA 1
ATOM 925 C C . PRO A 1 112 ? 11.316 11.133 -23.416 1.00 83.62 112 PRO A C 1
ATOM 927 O O . PRO A 1 112 ? 11.778 10.976 -22.283 1.00 83.62 112 PRO A O 1
ATOM 930 N N . ILE A 1 113 ? 11.884 10.637 -24.522 1.00 82.19 113 ILE A N 1
ATOM 931 C CA . ILE A 1 113 ? 13.181 9.946 -24.512 1.00 82.19 113 ILE A CA 1
ATOM 932 C C . ILE A 1 113 ? 14.216 10.873 -23.879 1.00 82.19 113 ILE A C 1
ATOM 934 O O . ILE A 1 113 ? 14.240 12.081 -24.134 1.00 82.19 113 ILE A O 1
ATOM 938 N N . ILE A 1 114 ? 15.052 10.297 -23.027 1.00 79.25 114 ILE A N 1
ATOM 939 C CA . ILE A 1 114 ? 16.107 11.013 -22.322 1.00 79.25 114 ILE A CA 1
ATOM 940 C C . ILE A 1 114 ? 17.481 10.677 -22.920 1.00 79.25 114 ILE A C 1
ATOM 942 O O . ILE A 1 114 ? 17.628 9.689 -23.620 1.00 79.25 114 ILE A O 1
ATOM 946 N N . GLU A 1 115 ? 18.499 11.490 -22.646 1.00 74.12 115 GLU A N 1
ATOM 947 C CA . GLU A 1 115 ? 19.869 11.304 -23.158 1.00 74.12 115 GLU A CA 1
ATOM 948 C C . GLU A 1 115 ? 20.870 11.117 -22.008 1.00 74.12 115 GLU A C 1
ATOM 950 O O . GLU A 1 115 ? 20.654 11.599 -20.898 1.00 74.12 115 GLU A O 1
ATOM 955 N N . GLU A 1 116 ? 21.989 10.442 -22.229 1.00 71.94 116 GLU A N 1
ATOM 956 C CA . GLU A 1 116 ? 23.042 10.348 -21.215 1.00 71.94 116 GLU A CA 1
ATOM 957 C C . GLU A 1 116 ? 23.789 11.684 -21.065 1.00 71.94 116 GLU A C 1
ATOM 959 O O . GLU A 1 116 ? 24.092 12.341 -22.062 1.00 71.94 116 GLU A O 1
ATOM 964 N N . PHE A 1 117 ? 24.100 12.108 -19.832 1.00 69.25 117 PHE A N 1
ATOM 965 C CA . PHE A 1 117 ? 25.040 13.216 -19.655 1.00 69.25 117 PHE A CA 1
ATOM 966 C C . PHE A 1 117 ? 26.469 12.747 -19.990 1.00 69.25 117 PHE A C 1
ATOM 968 O O . PHE A 1 117 ? 26.772 11.563 -19.853 1.00 69.25 117 PHE A O 1
ATOM 975 N N . PRO A 1 118 ? 27.379 13.648 -20.406 1.00 63.31 118 PRO A N 1
ATOM 976 C CA . PRO A 1 118 ? 28.736 13.276 -20.826 1.00 63.31 118 PRO A CA 1
ATOM 977 C C . PRO A 1 118 ? 29.582 12.535 -19.776 1.00 63.31 118 PRO A C 1
ATOM 979 O O . PRO A 1 118 ? 30.595 11.936 -20.124 1.00 63.31 118 PRO A O 1
ATOM 982 N N . ASP A 1 119 ? 29.197 12.596 -18.503 1.00 65.88 119 A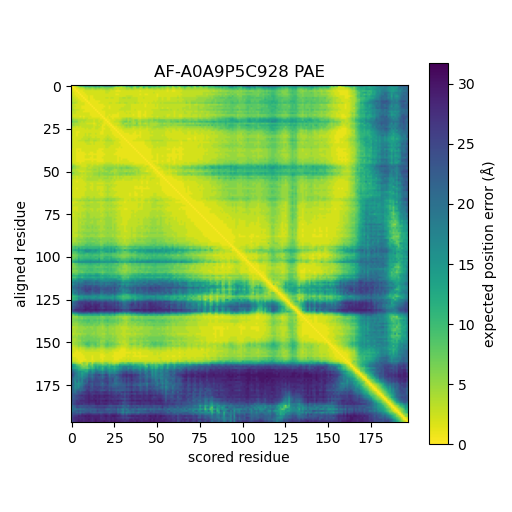SP A N 1
ATOM 983 C CA . ASP A 1 119 ? 29.833 11.913 -17.373 1.00 65.88 119 ASP A CA 1
ATOM 984 C C . ASP A 1 119 ? 29.238 10.518 -17.080 1.00 65.88 119 ASP A C 1
ATOM 986 O O . ASP A 1 119 ? 29.648 9.864 -16.122 1.00 65.88 119 ASP A O 1
ATOM 990 N N . GLY A 1 120 ? 28.283 10.047 -17.894 1.00 62.94 120 GLY A N 1
ATOM 991 C CA . GLY A 1 120 ? 27.598 8.759 -17.729 1.00 62.94 120 GLY A CA 1
ATOM 992 C C . GLY A 1 120 ? 26.565 8.737 -16.594 1.00 62.94 120 GLY A C 1
ATOM 993 O O . GLY A 1 120 ? 25.843 7.750 -16.410 1.00 62.94 120 GLY A O 1
ATOM 994 N N . GLN A 1 121 ? 26.455 9.823 -15.828 1.00 63.19 121 GLN A N 1
ATOM 995 C CA . GLN A 1 121 ? 25.544 9.927 -14.698 1.00 63.19 121 GLN A CA 1
ATOM 996 C C . GLN A 1 121 ? 24.275 10.623 -15.162 1.00 63.19 121 GLN A C 1
ATOM 998 O O . GLN A 1 121 ? 24.325 11.747 -15.634 1.00 63.19 121 GLN A O 1
ATOM 1003 N N . ARG A 1 122 ? 23.105 9.995 -15.018 1.00 67.62 122 ARG A N 1
ATOM 1004 C CA . ARG A 1 122 ? 21.832 10.702 -15.204 1.00 67.62 122 ARG A CA 1
ATOM 1005 C C . ARG A 1 122 ? 20.962 10.560 -13.978 1.00 67.62 122 ARG A C 1
ATOM 1007 O O . ARG A 1 122 ? 20.558 9.459 -13.621 1.00 67.62 122 ARG A O 1
ATOM 1014 N N . LEU A 1 123 ? 20.655 11.708 -13.387 1.00 65.00 123 LEU A N 1
ATOM 1015 C CA . LEU A 1 123 ? 19.698 11.828 -12.304 1.00 65.00 123 LEU A CA 1
ATOM 1016 C C . LEU A 1 123 ? 18.294 11.842 -12.905 1.00 65.00 123 LEU A C 1
ATOM 1018 O O . LEU A 1 123 ? 17.971 12.673 -13.759 1.00 65.00 123 LEU A O 1
ATOM 1022 N N . VAL A 1 124 ? 17.476 10.883 -12.486 1.00 72.88 124 VAL A N 1
ATOM 1023 C CA . VAL A 1 124 ? 16.066 10.801 -12.859 1.00 72.88 124 VAL A CA 1
ATOM 1024 C C . VAL A 1 124 ? 15.242 11.141 -11.625 1.00 72.88 124 VAL A C 1
ATOM 1026 O O . VAL A 1 124 ? 15.489 10.609 -10.543 1.00 72.88 124 VAL A O 1
ATOM 1029 N N . TYR A 1 125 ? 14.270 12.033 -11.802 1.00 69.75 125 TYR A N 1
ATOM 1030 C CA . TYR A 1 125 ? 13.397 12.523 -10.741 1.00 69.75 125 TYR A CA 1
ATOM 1031 C C . TYR A 1 125 ? 11.939 12.389 -11.142 1.00 69.75 125 TYR A C 1
ATOM 1033 O O . TYR A 1 125 ? 11.603 12.590 -12.311 1.00 69.75 125 TYR A O 1
ATOM 1041 N N . MET A 1 126 ? 11.080 12.133 -10.159 1.00 67.88 126 MET A N 1
ATOM 1042 C CA . MET A 1 126 ? 9.640 12.306 -10.301 1.00 67.88 126 MET A CA 1
ATOM 1043 C C . MET A 1 126 ? 9.286 13.762 -9.983 1.00 67.88 126 MET A C 1
ATOM 1045 O O . MET A 1 126 ? 9.453 14.198 -8.846 1.00 67.88 126 MET A O 1
ATOM 1049 N N . GLY A 1 127 ? 8.823 14.520 -10.979 1.00 60.94 127 GLY A N 1
ATOM 1050 C CA . GLY A 1 127 ? 8.275 15.866 -10.763 1.00 60.94 127 GLY A CA 1
ATOM 1051 C C . GLY A 1 127 ? 6.862 15.830 -10.164 1.00 60.94 127 GLY A C 1
ATOM 1052 O O . GLY A 1 127 ? 6.100 14.903 -10.433 1.00 60.94 127 GLY A O 1
ATOM 1053 N N . ASP A 1 128 ? 6.497 16.846 -9.378 1.00 52.47 128 ASP A N 1
ATOM 1054 C CA . ASP A 1 128 ? 5.190 16.991 -8.711 1.00 52.47 128 ASP A CA 1
ATOM 1055 C C . ASP A 1 128 ? 4.213 17.950 -9.437 1.00 52.47 128 ASP A C 1
ATOM 1057 O O . ASP A 1 128 ? 3.141 18.257 -8.911 1.00 52.47 128 ASP A O 1
ATOM 1061 N N . GLY A 1 129 ? 4.557 18.419 -10.645 1.00 52.75 129 GLY A N 1
ATOM 1062 C CA . GLY A 1 129 ? 3.802 19.435 -11.393 1.00 52.75 129 GLY A CA 1
ATOM 1063 C C . GLY A 1 129 ? 3.471 19.075 -12.848 1.00 52.75 129 GLY A C 1
ATOM 1064 O O . GLY A 1 129 ? 3.858 18.029 -13.358 1.00 52.75 129 GLY A O 1
ATOM 1065 N N . GLU A 1 130 ? 2.773 19.988 -13.540 1.00 46.41 130 GLU A N 1
ATOM 1066 C CA . GLU A 1 130 ? 2.314 19.841 -14.941 1.00 46.41 130 GLU A CA 1
ATOM 1067 C C . GLU A 1 130 ? 3.453 19.629 -15.958 1.00 46.41 130 GLU A C 1
ATOM 1069 O O . GLU A 1 130 ? 3.225 19.118 -17.054 1.00 46.41 130 GLU A O 1
ATOM 1074 N N . ASN A 1 131 ? 4.693 19.938 -15.574 1.00 49.38 131 ASN A N 1
ATOM 1075 C CA . ASN A 1 131 ? 5.897 19.657 -16.348 1.00 49.38 131 ASN A CA 1
ATOM 1076 C C . ASN A 1 131 ? 6.511 18.331 -15.881 1.00 49.38 131 ASN A C 1
ATOM 1078 O O . ASN A 1 131 ? 7.523 18.310 -15.182 1.00 49.38 131 ASN A O 1
ATOM 1082 N N . TYR A 1 132 ? 5.871 17.216 -16.225 1.00 52.38 132 TYR A N 1
ATOM 1083 C CA . TYR A 1 132 ? 6.389 15.883 -15.927 1.00 52.38 132 TYR A CA 1
ATOM 1084 C C . TYR A 1 132 ? 7.697 15.639 -16.687 1.00 52.38 132 TYR A C 1
ATOM 1086 O O . TYR A 1 132 ? 7.683 15.334 -17.878 1.00 52.38 132 TYR A O 1
ATOM 1094 N N . VAL A 1 133 ? 8.831 15.746 -16.000 1.00 64.44 133 VAL A N 1
ATOM 1095 C CA . VAL A 1 133 ? 10.129 15.342 -16.544 1.00 64.44 133 VAL A CA 1
ATOM 1096 C C . VAL A 1 133 ? 10.366 13.898 -16.088 1.00 64.44 133 VAL A C 1
ATOM 1098 O O . VAL A 1 133 ? 10.425 13.650 -14.890 1.00 64.44 133 VAL A O 1
ATOM 1101 N N . ASN A 1 134 ? 10.479 12.956 -17.032 1.00 74.38 134 ASN A N 1
ATOM 1102 C CA . ASN A 1 134 ? 10.768 11.518 -16.843 1.00 74.38 134 ASN A CA 1
ATOM 1103 C C . ASN A 1 134 ? 9.574 10.609 -16.450 1.00 74.38 134 ASN A C 1
ATOM 1105 O O . ASN A 1 134 ? 9.527 10.030 -15.359 1.00 74.38 134 ASN A O 1
ATOM 1109 N N . ARG A 1 135 ? 8.616 10.416 -17.368 1.00 84.25 135 ARG A N 1
ATOM 1110 C CA . ARG A 1 135 ? 7.644 9.308 -17.282 1.00 84.25 135 ARG A CA 1
ATOM 1111 C C . ARG A 1 135 ? 8.181 8.079 -18.002 1.00 84.25 135 ARG A C 1
ATOM 1113 O O . ARG A 1 135 ? 8.906 8.223 -18.979 1.00 84.25 135 ARG A O 1
ATOM 1120 N N . PHE A 1 136 ? 7.806 6.890 -17.546 1.00 89.75 136 PHE A N 1
ATOM 1121 C CA . PHE A 1 136 ? 8.033 5.678 -18.327 1.00 89.75 136 PHE A CA 1
ATOM 1122 C C . PHE A 1 136 ? 7.075 5.630 -19.517 1.00 89.75 136 PHE A C 1
ATOM 1124 O O . PHE A 1 136 ? 5.921 6.044 -19.404 1.00 89.75 136 PHE A O 1
ATOM 1131 N N . ASP A 1 137 ? 7.569 5.143 -20.647 1.00 91.12 137 ASP A N 1
ATOM 1132 C CA . ASP A 1 137 ? 6.760 4.822 -21.813 1.00 91.12 137 ASP A CA 1
ATOM 1133 C C . ASP A 1 137 ? 6.040 3.489 -21.580 1.00 91.12 137 ASP A C 1
ATOM 1135 O O . ASP A 1 137 ? 6.666 2.430 -21.531 1.00 91.12 137 ASP A O 1
ATOM 1139 N N . ASP A 1 138 ? 4.721 3.547 -21.410 1.00 91.56 138 ASP A N 1
ATOM 1140 C CA . ASP A 1 138 ? 3.893 2.386 -21.082 1.00 91.56 138 ASP A CA 1
ATOM 1141 C C . ASP A 1 138 ? 3.823 1.347 -22.210 1.00 91.56 138 ASP A C 1
ATOM 1143 O O . ASP A 1 138 ? 3.500 0.189 -21.934 1.00 91.56 138 ASP A O 1
ATOM 1147 N N . ASP A 1 139 ? 4.175 1.736 -23.439 1.00 93.12 139 ASP A N 1
ATOM 1148 C CA . ASP A 1 139 ? 4.215 0.853 -24.606 1.00 93.12 139 ASP A CA 1
ATOM 1149 C C . ASP A 1 139 ? 5.607 0.227 -24.830 1.00 93.12 139 ASP A C 1
ATOM 1151 O O . ASP A 1 139 ? 5.769 -0.668 -25.667 1.00 93.12 139 ASP A O 1
ATOM 1155 N N . ASN A 1 140 ? 6.627 0.643 -24.068 1.00 93.75 140 ASN A N 1
ATOM 1156 C CA . ASN A 1 140 ? 7.973 0.092 -24.191 1.00 93.75 140 ASN A CA 1
ATOM 1157 C C . ASN A 1 140 ? 8.021 -1.368 -23.671 1.00 93.75 140 ASN A C 1
ATOM 1159 O O . ASN A 1 140 ? 7.599 -1.632 -22.539 1.00 93.75 140 ASN A O 1
ATOM 1163 N N . PRO A 1 141 ? 8.590 -2.331 -24.432 1.00 94.75 141 PRO A N 1
ATOM 1164 C CA . PRO A 1 141 ? 8.617 -3.744 -24.041 1.00 94.75 141 PRO A CA 1
ATOM 1165 C C . PRO A 1 141 ? 9.248 -4.009 -22.671 1.00 94.75 141 PRO A C 1
ATOM 1167 O O . PRO A 1 141 ? 8.746 -4.838 -21.908 1.00 94.75 141 PRO A O 1
ATOM 1170 N N . TRP A 1 142 ? 10.317 -3.284 -22.333 1.00 95.50 142 TRP A N 1
ATOM 1171 C CA . TRP A 1 142 ? 10.966 -3.422 -21.035 1.00 95.50 142 TRP A CA 1
ATOM 1172 C C . TRP A 1 142 ? 10.075 -2.892 -19.909 1.00 95.50 142 TRP A C 1
ATOM 1174 O O . TRP A 1 142 ? 9.967 -3.533 -18.868 1.00 95.50 142 TRP A O 1
ATOM 1184 N N . VAL A 1 143 ? 9.371 -1.773 -20.121 1.00 94.75 143 VAL A N 1
ATOM 1185 C CA . VAL A 1 143 ? 8.439 -1.203 -19.129 1.00 94.75 143 VAL A CA 1
ATOM 1186 C C . VAL A 1 143 ? 7.279 -2.160 -18.860 1.00 94.75 143 VAL A C 1
ATOM 1188 O O . VAL A 1 143 ? 6.927 -2.393 -17.701 1.00 94.75 143 VAL A O 1
ATOM 1191 N N . ILE A 1 144 ? 6.718 -2.765 -19.909 1.00 95.25 144 ILE A N 1
ATOM 1192 C CA . ILE A 1 144 ? 5.656 -3.774 -19.795 1.00 95.25 144 ILE A CA 1
ATOM 1193 C C . ILE A 1 144 ? 6.142 -4.977 -18.977 1.00 95.25 144 ILE A C 1
ATOM 1195 O O . ILE A 1 144 ? 5.440 -5.429 -18.065 1.00 95.25 144 ILE A O 1
ATOM 1199 N N . GLN A 1 145 ? 7.347 -5.477 -19.267 1.00 95.31 145 GLN A N 1
ATOM 1200 C CA . GLN A 1 145 ? 7.932 -6.600 -18.535 1.00 95.31 145 GLN A CA 1
ATOM 1201 C C . GLN A 1 145 ? 8.210 -6.235 -17.072 1.00 95.31 145 GLN A C 1
ATOM 1203 O O . GLN A 1 145 ? 7.822 -6.975 -16.168 1.00 95.31 145 GLN A O 1
ATOM 1208 N N . ALA A 1 146 ? 8.799 -5.065 -16.821 1.00 94.69 146 ALA A N 1
ATOM 1209 C CA . ALA A 1 146 ? 9.091 -4.581 -15.480 1.00 94.69 146 ALA A CA 1
ATOM 1210 C C . ALA A 1 146 ? 7.828 -4.450 -14.625 1.00 94.69 146 ALA A C 1
ATOM 1212 O O . ALA A 1 146 ? 7.789 -4.968 -13.512 1.00 94.69 146 ALA A O 1
ATOM 1213 N N . LYS A 1 147 ? 6.740 -3.882 -15.158 1.00 93.38 147 LYS A N 1
ATOM 1214 C CA . LYS A 1 147 ? 5.451 -3.806 -14.444 1.00 93.38 147 LYS A CA 1
ATOM 1215 C C . LYS A 1 147 ? 4.834 -5.172 -14.125 1.00 93.38 147 LYS A C 1
ATOM 1217 O O . LYS A 1 147 ? 3.989 -5.271 -13.231 1.00 93.38 147 LYS A O 1
ATOM 1222 N N . LYS A 1 148 ? 5.199 -6.217 -14.873 1.00 93.81 148 LYS A N 1
ATOM 1223 C CA . LYS A 1 148 ? 4.730 -7.589 -14.649 1.00 93.81 148 LYS A CA 1
ATOM 1224 C C . LYS A 1 148 ? 5.560 -8.319 -13.594 1.00 93.81 148 LYS A C 1
ATOM 1226 O O . LYS A 1 148 ? 4.991 -9.089 -12.825 1.00 93.81 148 LYS A O 1
ATOM 1231 N N . GLU A 1 149 ? 6.873 -8.108 -13.585 1.00 93.19 149 GLU A N 1
ATOM 1232 C CA . GLU A 1 149 ? 7.798 -8.807 -12.687 1.00 93.19 149 GLU A CA 1
ATOM 1233 C C . GLU A 1 149 ? 7.995 -8.110 -11.340 1.00 93.19 149 GLU A C 1
ATOM 1235 O O . GLU A 1 149 ? 8.231 -8.779 -10.332 1.00 93.19 149 GLU A O 1
ATOM 1240 N N . LEU A 1 150 ? 7.896 -6.779 -11.299 1.00 92.38 150 LEU A N 1
ATOM 1241 C CA . LEU A 1 150 ? 8.100 -6.029 -10.068 1.00 92.38 150 LEU A CA 1
ATOM 1242 C C . LEU A 1 150 ? 6.968 -6.272 -9.060 1.00 92.38 150 LEU A C 1
ATOM 1244 O O . LEU A 1 150 ? 5.796 -6.411 -9.433 1.00 92.38 150 LEU A O 1
ATOM 1248 N N . PRO A 1 151 ? 7.299 -6.303 -7.757 1.00 89.75 151 PRO A N 1
ATOM 1249 C CA . PRO A 1 151 ? 6.305 -6.487 -6.716 1.00 89.75 151 PRO A CA 1
ATOM 1250 C C . PRO A 1 151 ? 5.324 -5.314 -6.702 1.00 89.75 151 PRO A C 1
ATOM 1252 O O . PRO A 1 151 ? 5.714 -4.153 -6.779 1.00 89.75 151 PRO A O 1
ATOM 1255 N N . ARG A 1 152 ? 4.035 -5.620 -6.540 1.00 85.31 152 ARG A N 1
ATOM 1256 C CA . ARG A 1 152 ? 3.002 -4.601 -6.332 1.00 85.31 152 ARG A CA 1
ATOM 1257 C C . ARG A 1 152 ? 2.919 -4.243 -4.859 1.00 85.31 152 ARG A C 1
ATOM 1259 O O . ARG A 1 152 ? 2.825 -5.129 -4.007 1.00 85.31 152 ARG A O 1
ATOM 1266 N N . PHE A 1 153 ? 2.909 -2.950 -4.560 1.00 85.88 153 PHE A N 1
ATOM 1267 C CA . PHE A 1 153 ? 2.762 -2.477 -3.193 1.00 85.88 153 PHE A CA 1
ATOM 1268 C C . PHE A 1 153 ? 1.278 -2.342 -2.818 1.00 85.88 153 PHE A C 1
ATOM 1270 O O . PHE A 1 153 ? 0.488 -1.745 -3.544 1.00 85.88 153 PHE A O 1
ATOM 1277 N N . THR A 1 154 ? 0.877 -2.874 -1.661 1.00 89.19 154 THR A N 1
ATOM 1278 C CA . THR A 1 154 ? -0.488 -2.707 -1.132 1.00 89.19 154 THR A CA 1
ATOM 1279 C C . THR A 1 154 ? -0.414 -2.231 0.318 1.00 89.19 154 THR A C 1
ATOM 1281 O O . THR A 1 154 ? -0.087 -3.025 1.206 1.00 89.19 154 THR A O 1
ATOM 1284 N N . PRO A 1 155 ? -0.671 -0.937 0.592 1.00 92.19 155 PRO A N 1
ATOM 1285 C CA . PRO A 1 155 ? -0.583 -0.402 1.940 1.00 92.19 155 PRO A CA 1
ATOM 1286 C C . PRO A 1 155 ? -1.665 -0.999 2.835 1.00 92.19 155 PRO A C 1
ATOM 1288 O O . PRO A 1 155 ? -2.847 -0.994 2.501 1.00 92.19 155 PRO A O 1
ATOM 1291 N N . LYS A 1 156 ? -1.257 -1.445 4.023 1.00 94.38 156 LYS A N 1
ATOM 1292 C CA . LYS A 1 156 ? -2.169 -1.929 5.062 1.00 94.38 156 LYS A CA 1
ATOM 1293 C C . LYS A 1 156 ? -2.011 -1.130 6.350 1.00 94.38 156 LYS A C 1
ATOM 1295 O O . LYS A 1 156 ? -0.942 -0.582 6.648 1.00 94.38 156 LYS A O 1
ATOM 1300 N N . ILE A 1 157 ? -3.093 -1.074 7.113 1.00 95.25 157 ILE A N 1
ATOM 1301 C CA . ILE A 1 157 ? -3.146 -0.527 8.464 1.00 95.25 157 ILE A CA 1
ATOM 1302 C C . ILE A 1 157 ? -3.137 -1.706 9.427 1.00 95.25 157 ILE A C 1
ATOM 1304 O O . ILE A 1 157 ? -3.963 -2.613 9.320 1.00 95.25 157 ILE A O 1
ATOM 1308 N N . LEU A 1 158 ? -2.187 -1.698 10.357 1.00 96.31 158 LEU A N 1
ATOM 1309 C CA . LEU A 1 158 ? -2.059 -2.741 11.362 1.00 96.31 158 LEU A CA 1
ATOM 1310 C C . LEU A 1 158 ? -2.855 -2.344 12.604 1.00 96.31 158 LEU A C 1
ATOM 1312 O O . LEU A 1 158 ? -2.554 -1.329 13.235 1.00 96.31 158 LEU A O 1
ATOM 1316 N N . PHE A 1 159 ? -3.836 -3.164 12.971 1.00 95.75 159 PHE A N 1
ATOM 1317 C CA . PHE A 1 159 ? -4.569 -3.064 14.227 1.00 95.75 159 PHE A CA 1
ATOM 1318 C C . PHE A 1 159 ? -4.110 -4.151 15.194 1.00 95.75 159 PHE A C 1
ATOM 1320 O O . PHE A 1 159 ? -4.037 -5.320 14.827 1.00 95.75 159 PHE A O 1
ATOM 1327 N N . MET A 1 160 ? -3.806 -3.774 16.432 1.00 94.50 160 MET A N 1
ATOM 1328 C CA . MET A 1 160 ? -3.335 -4.688 17.475 1.00 94.50 160 MET A CA 1
ATOM 1329 C C . MET A 1 160 ? -4.214 -4.571 18.715 1.00 94.50 160 MET A C 1
ATOM 1331 O O . MET A 1 160 ? -4.475 -3.465 19.183 1.00 94.50 160 MET A O 1
ATOM 1335 N N . LEU A 1 161 ? -4.653 -5.692 19.270 1.00 91.88 161 LEU A N 1
ATOM 1336 C CA . LEU A 1 161 ? -5.457 -5.721 20.486 1.00 91.88 161 LEU A CA 1
ATOM 1337 C C . LEU A 1 161 ? -4.582 -5.648 21.752 1.00 91.88 161 LEU A C 1
ATOM 1339 O O . LEU A 1 161 ? -3.620 -6.396 21.887 1.00 91.88 161 LEU A O 1
ATOM 1343 N N . CYS A 1 162 ? -4.960 -4.787 22.700 1.00 89.31 162 CYS A N 1
ATOM 1344 C CA . CYS A 1 162 ? -4.518 -4.801 24.104 1.00 89.31 162 CYS A CA 1
ATOM 1345 C C . CYS A 1 162 ? -5.766 -5.045 24.959 1.00 89.31 162 CYS A C 1
ATOM 1347 O O . CYS A 1 162 ? -6.737 -4.296 24.835 1.00 89.31 162 CYS A O 1
ATOM 1349 N N . THR A 1 163 ? -5.776 -6.076 25.797 1.00 82.94 163 THR A N 1
ATOM 1350 C CA . THR A 1 163 ? -6.886 -6.353 26.727 1.00 82.94 163 THR A CA 1
ATOM 1351 C C . THR A 1 163 ? -6.554 -5.885 28.139 1.00 82.94 163 THR A C 1
ATOM 1353 O O . THR A 1 163 ? -5.428 -5.500 28.404 1.00 82.94 163 THR A O 1
ATOM 1356 N N . ASP A 1 164 ? -7.515 -5.936 29.060 1.00 70.25 164 ASP A N 1
ATOM 1357 C CA . ASP A 1 164 ? -7.334 -5.532 30.467 1.00 70.25 164 ASP A CA 1
ATOM 1358 C C . ASP A 1 164 ? -6.226 -6.318 31.210 1.00 70.25 164 ASP A C 1
ATOM 1360 O O . ASP A 1 164 ? -5.744 -5.866 32.240 1.00 70.25 164 ASP A O 1
ATOM 1364 N N . ASP A 1 165 ? -5.791 -7.463 30.666 1.00 62.50 165 ASP A N 1
ATOM 1365 C CA . ASP A 1 165 ? -4.626 -8.231 31.137 1.00 62.50 165 ASP A CA 1
ATOM 1366 C C . ASP A 1 165 ? -3.283 -7.583 30.734 1.00 62.50 165 ASP A C 1
ATOM 1368 O O . ASP A 1 165 ? -2.212 -8.099 31.057 1.00 62.50 165 ASP A O 1
ATOM 1372 N N . CYS A 1 166 ? -3.316 -6.486 29.971 1.00 61.94 166 CYS A N 1
ATOM 1373 C CA . CYS A 1 166 ? -2.125 -5.768 29.557 1.00 61.94 166 CYS A CA 1
ATOM 1374 C C . CYS A 1 166 ? -1.671 -4.828 30.687 1.00 61.94 166 CYS A C 1
ATOM 1376 O O . CYS A 1 166 ? -2.267 -3.779 30.912 1.00 61.94 166 CYS A O 1
ATOM 1378 N N . ASP A 1 167 ? -0.592 -5.215 31.379 1.00 50.03 167 ASP A N 1
ATOM 1379 C CA . ASP A 1 167 ? 0.063 -4.499 32.497 1.00 50.03 167 ASP A CA 1
ATOM 1380 C C . ASP A 1 167 ? 0.810 -3.233 32.035 1.00 50.03 167 ASP A C 1
ATOM 1382 O O . ASP A 1 167 ? 1.909 -2.902 32.478 1.00 50.03 167 ASP A O 1
ATOM 1386 N N . VAL A 1 168 ? 0.266 -2.560 31.019 1.00 51.53 168 VAL A N 1
ATOM 1387 C CA . VAL A 1 168 ? 0.963 -1.484 30.333 1.00 51.53 168 VAL A CA 1
ATOM 1388 C C . VAL A 1 168 ? 0.496 -0.160 30.889 1.00 51.53 168 VAL A C 1
ATOM 1390 O O . VAL A 1 168 ? -0.428 0.474 30.374 1.00 51.53 168 VAL A O 1
ATOM 1393 N N . ASP A 1 169 ? 1.197 0.271 31.932 1.00 45.28 169 ASP A N 1
ATOM 1394 C CA . ASP A 1 169 ? 1.230 1.655 32.378 1.00 45.28 169 ASP A CA 1
ATOM 1395 C C . ASP A 1 169 ? 1.729 2.552 31.230 1.00 45.28 169 ASP A C 1
ATOM 1397 O O . ASP A 1 169 ? 2.908 2.853 31.058 1.00 45.28 169 ASP A O 1
ATOM 1401 N N . GLY A 1 170 ? 0.795 2.964 30.375 1.00 47.34 170 GLY A N 1
ATOM 1402 C CA . GLY A 1 170 ? 0.847 4.211 29.620 1.00 47.34 170 GLY A CA 1
ATOM 1403 C C . GLY A 1 170 ? 1.871 4.362 28.492 1.00 47.34 170 GLY A C 1
ATOM 1404 O O . GLY A 1 170 ? 1.822 5.399 27.839 1.00 47.34 170 GLY A O 1
ATOM 1405 N N . ASN A 1 171 ? 2.747 3.396 28.202 1.00 44.12 171 ASN A N 1
ATOM 1406 C CA . ASN A 1 171 ? 3.754 3.532 27.137 1.00 44.12 171 ASN A CA 1
ATOM 1407 C C . ASN A 1 171 ? 4.028 2.214 26.388 1.00 44.12 171 ASN A C 1
ATOM 1409 O O . ASN A 1 171 ? 5.132 1.677 26.426 1.00 44.12 171 ASN A O 1
ATOM 1413 N N . ILE A 1 172 ? 3.057 1.708 25.618 1.00 47.88 172 ILE A N 1
ATOM 1414 C CA . ILE A 1 172 ? 3.433 0.899 24.445 1.00 47.88 172 ILE A CA 1
ATOM 1415 C C . ILE A 1 172 ? 3.968 1.896 23.431 1.00 47.88 172 ILE A C 1
ATOM 1417 O O . ILE A 1 172 ? 3.200 2.702 22.898 1.00 47.88 172 ILE A O 1
ATOM 1421 N N . GLY A 1 173 ? 5.285 1.858 23.229 1.00 42.50 173 GLY A N 1
ATOM 1422 C CA . GLY A 1 173 ? 5.996 2.676 22.265 1.00 42.50 173 GLY A CA 1
ATOM 1423 C C . GLY A 1 173 ? 5.261 2.696 20.933 1.00 42.50 173 GLY A C 1
ATOM 1424 O O . GLY A 1 173 ? 5.319 1.751 20.149 1.00 42.50 173 GLY A O 1
ATOM 1425 N N . MET A 1 174 ? 4.601 3.818 20.653 1.00 44.69 174 MET A N 1
ATOM 1426 C CA . MET A 1 174 ? 4.588 4.305 19.287 1.00 44.69 174 MET A CA 1
ATOM 1427 C C . MET A 1 174 ? 6.058 4.324 18.874 1.00 44.69 174 MET A C 1
ATOM 1429 O O . MET A 1 174 ? 6.887 4.867 19.612 1.00 44.69 174 MET A O 1
ATOM 1433 N N . VAL A 1 175 ? 6.389 3.735 17.724 1.00 38.94 175 VAL A N 1
ATOM 1434 C CA . VAL A 1 175 ? 7.618 4.115 17.020 1.00 38.94 175 VAL A CA 1
ATOM 1435 C C . VAL A 1 175 ? 7.686 5.641 17.123 1.00 38.94 175 VAL A C 1
ATOM 1437 O O . VAL A 1 175 ? 6.662 6.269 16.812 1.00 38.94 175 VAL A O 1
ATOM 1440 N N . PRO A 1 176 ? 8.783 6.233 17.647 1.00 35.72 176 PRO A N 1
ATOM 1441 C CA . PRO A 1 176 ? 8.890 7.676 17.774 1.00 35.72 176 PRO A CA 1
ATOM 1442 C C . PRO A 1 176 ? 8.386 8.275 16.479 1.00 35.72 176 PRO A C 1
ATOM 1444 O O . PRO A 1 176 ? 8.768 7.800 15.406 1.00 35.72 176 PRO A O 1
ATOM 1447 N N . SER A 1 177 ? 7.462 9.230 16.568 1.00 41.22 177 SER A N 1
ATOM 1448 C CA . SER A 1 177 ? 7.035 9.967 15.392 1.00 41.22 177 SER A CA 1
ATOM 1449 C C . SER A 1 177 ? 8.312 10.462 14.735 1.00 41.22 177 SER A C 1
ATOM 1451 O O . SER A 1 177 ? 8.963 11.357 15.278 1.00 41.22 177 SER A O 1
ATOM 1453 N N . VAL A 1 178 ? 8.700 9.831 13.619 1.00 35.56 178 VAL A N 1
ATOM 1454 C CA . VAL A 1 178 ? 9.720 10.372 12.731 1.00 35.56 178 VAL A CA 1
ATOM 1455 C C . VAL A 1 178 ? 9.267 11.800 12.548 1.00 35.56 178 VAL A C 1
ATOM 1457 O O . VAL A 1 178 ? 8.102 12.010 12.184 1.00 35.56 178 VAL A O 1
ATOM 1460 N N . GLN A 1 179 ? 10.110 12.759 12.938 1.00 32.19 179 GLN A N 1
ATOM 1461 C CA . GLN A 1 179 ? 9.822 14.158 12.694 1.00 32.19 179 GLN A CA 1
ATOM 1462 C C . GLN A 1 179 ? 9.492 14.236 11.214 1.00 32.19 179 GLN A C 1
ATOM 1464 O O . GLN A 1 179 ? 10.365 14.099 10.360 1.00 32.19 179 GLN A O 1
ATOM 1469 N N . ARG A 1 180 ? 8.199 14.364 10.908 1.00 39.16 180 ARG A N 1
ATOM 1470 C CA . ARG A 1 180 ? 7.783 14.731 9.576 1.00 39.16 180 ARG A CA 1
ATOM 1471 C C . ARG A 1 180 ? 8.310 16.143 9.461 1.00 39.16 180 ARG A C 1
ATOM 1473 O O . ARG A 1 180 ? 7.690 17.078 9.965 1.00 39.16 180 ARG A O 1
ATOM 1480 N N . LEU A 1 181 ? 9.459 16.280 8.803 1.00 32.12 181 LEU A N 1
ATOM 1481 C CA . LEU A 1 181 ? 9.620 17.383 7.879 1.00 32.12 181 LEU A CA 1
ATOM 1482 C C . LEU A 1 181 ? 8.271 17.477 7.180 1.00 32.12 181 LEU A C 1
ATOM 1484 O O . LEU A 1 181 ? 7.790 16.497 6.606 1.00 32.12 181 LEU A O 1
ATOM 1488 N N . ILE A 1 182 ? 7.582 18.591 7.423 1.00 35.03 182 ILE A N 1
ATOM 1489 C CA . ILE A 1 182 ? 6.428 18.982 6.632 1.00 35.03 182 ILE A CA 1
ATOM 1490 C C . ILE A 1 182 ? 6.887 18.718 5.210 1.00 35.03 182 ILE A C 1
ATOM 1492 O O . ILE A 1 182 ? 7.845 19.369 4.794 1.00 35.03 182 ILE A O 1
ATOM 1496 N N . ALA A 1 183 ? 6.305 17.707 4.557 1.00 35.59 183 ALA A N 1
ATOM 1497 C CA . ALA A 1 183 ? 6.564 17.445 3.156 1.00 35.59 183 ALA A CA 1
ATOM 1498 C C . ALA A 1 183 ? 6.314 18.788 2.488 1.00 35.59 183 ALA A C 1
ATOM 1500 O O . ALA A 1 183 ? 5.176 19.281 2.459 1.00 35.59 183 ALA A O 1
ATOM 1501 N N . ARG A 1 184 ? 7.404 19.462 2.112 1.00 36.69 184 ARG A N 1
ATOM 1502 C CA . ARG A 1 184 ? 7.276 20.582 1.205 1.00 36.69 184 ARG A CA 1
ATOM 1503 C C . ARG A 1 184 ? 6.683 19.953 -0.044 1.00 36.69 184 ARG A C 1
ATOM 1505 O O . ARG A 1 184 ? 6.888 18.777 -0.325 1.00 36.69 184 ARG A O 1
ATOM 1512 N N . ARG A 1 185 ? 5.877 20.734 -0.747 1.00 39.44 185 ARG A N 1
ATOM 1513 C CA . ARG A 1 185 ? 5.302 20.319 -2.026 1.00 39.44 185 ARG A CA 1
ATOM 1514 C C . ARG A 1 185 ? 6.387 19.697 -2.932 1.00 39.44 185 ARG A C 1
ATOM 1516 O O . ARG A 1 185 ? 6.154 18.651 -3.515 1.00 39.44 185 ARG A O 1
ATOM 1523 N N . ASP A 1 186 ? 7.604 20.226 -2.814 1.00 39.38 186 ASP A N 1
ATOM 1524 C CA . ASP A 1 186 ? 8.817 19.882 -3.553 1.00 39.38 186 ASP A CA 1
ATOM 1525 C C . ASP A 1 186 ? 9.626 18.682 -2.984 1.00 39.38 186 ASP A C 1
ATOM 1527 O O . ASP A 1 186 ? 10.833 18.795 -2.747 1.00 39.38 186 ASP A O 1
ATOM 1531 N N . ASP A 1 187 ? 9.000 17.527 -2.733 1.00 41.69 187 ASP A N 1
ATOM 1532 C CA . ASP A 1 187 ? 9.747 16.292 -2.422 1.00 41.69 187 ASP A CA 1
ATOM 1533 C C . ASP A 1 187 ? 10.266 15.661 -3.732 1.00 41.69 187 ASP A C 1
ATOM 1535 O O . ASP A 1 187 ? 9.590 14.835 -4.351 1.00 41.69 187 ASP A O 1
ATOM 1539 N N . TYR A 1 188 ? 11.465 16.060 -4.169 1.00 42.94 188 TYR A N 1
ATOM 1540 C CA . TYR A 1 188 ? 12.186 15.402 -5.264 1.00 42.94 188 TYR A CA 1
ATOM 1541 C C . TYR A 1 188 ? 12.699 14.032 -4.795 1.00 42.94 188 TYR A C 1
ATOM 1543 O O . TYR A 1 188 ? 13.437 13.944 -3.813 1.00 42.94 188 TYR A O 1
ATOM 1551 N N . PHE A 1 189 ? 12.336 12.960 -5.501 1.00 50.16 189 PHE A N 1
ATOM 1552 C CA . PHE A 1 189 ? 12.910 11.629 -5.283 1.00 50.16 189 PHE A CA 1
ATOM 1553 C C . PHE A 1 189 ? 14.012 11.390 -6.309 1.00 50.16 189 PHE A C 1
ATOM 1555 O O . PHE A 1 189 ? 13.739 11.348 -7.506 1.00 50.16 189 PHE A O 1
ATOM 1562 N N . GLU A 1 190 ? 15.247 11.271 -5.828 1.00 48.91 190 GLU A N 1
ATOM 1563 C CA . GLU A 1 190 ? 16.440 11.029 -6.638 1.00 48.91 190 GLU A CA 1
ATOM 1564 C C . GLU A 1 190 ? 16.813 9.548 -6.586 1.00 48.91 190 GLU A C 1
ATOM 1566 O O . GLU A 1 190 ? 16.879 8.958 -5.506 1.00 48.91 190 GLU A O 1
ATOM 1571 N N . VAL A 1 191 ? 17.114 8.960 -7.742 1.00 48.34 191 VAL A N 1
ATOM 1572 C CA . VAL A 1 191 ? 17.900 7.726 -7.804 1.00 48.34 191 VAL A CA 1
ATOM 1573 C C . VAL A 1 191 ? 19.271 8.097 -8.363 1.00 48.34 191 VAL A C 1
ATOM 1575 O O . VAL A 1 191 ? 19.390 8.444 -9.536 1.00 48.34 191 VAL A O 1
ATOM 1578 N N . ASN A 1 192 ? 20.293 8.053 -7.507 1.00 45.09 192 ASN A N 1
ATOM 1579 C CA . ASN A 1 192 ? 21.696 8.275 -7.860 1.00 45.09 192 ASN A CA 1
ATOM 1580 C C . ASN A 1 192 ? 22.473 6.956 -7.711 1.00 45.09 192 ASN A C 1
ATOM 1582 O O . ASN A 1 192 ? 22.052 6.067 -6.965 1.00 45.09 192 ASN A O 1
ATOM 1586 N N . CYS A 1 193 ? 23.586 6.811 -8.428 1.00 40.22 193 CYS A N 1
ATOM 1587 C CA . CYS A 1 193 ? 24.481 5.663 -8.339 1.00 40.22 193 CYS A CA 1
ATOM 1588 C C . CYS A 1 193 ? 24.858 5.376 -6.873 1.00 40.22 193 CYS A C 1
ATOM 1590 O O . CYS A 1 193 ? 25.508 6.184 -6.213 1.00 40.22 193 CYS A O 1
ATOM 1592 N N . TYR A 1 194 ? 24.464 4.209 -6.358 1.00 45.84 194 TYR A N 1
ATOM 1593 C CA . TYR A 1 194 ? 24.934 3.711 -5.065 1.00 45.84 194 TYR A CA 1
ATOM 1594 C C . TYR A 1 194 ? 26.327 3.101 -5.242 1.00 45.84 194 TYR A C 1
ATOM 1596 O O . TYR A 1 194 ? 26.444 1.906 -5.492 1.00 45.84 194 TYR A O 1
ATOM 1604 N N . GLU A 1 195 ? 27.383 3.903 -5.105 1.00 32.78 195 GLU A N 1
ATOM 1605 C CA . GLU A 1 195 ? 28.753 3.367 -5.001 1.00 32.78 195 GLU A CA 1
ATOM 1606 C C . GLU A 1 195 ? 29.216 3.111 -3.556 1.00 32.78 195 GLU A C 1
ATOM 1608 O O . GLU A 1 195 ? 30.312 2.599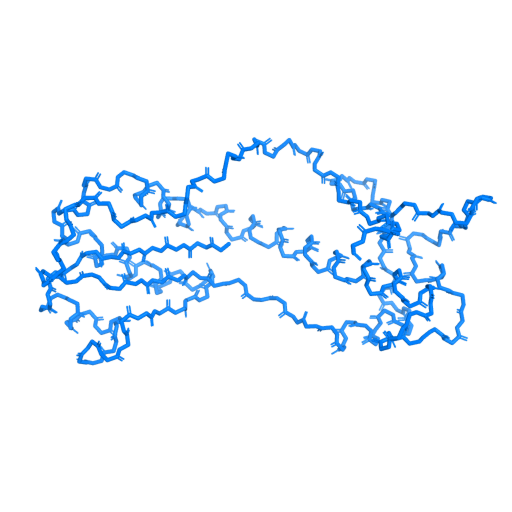 -3.360 1.00 32.78 195 GLU A O 1
ATOM 1613 N N . TYR A 1 196 ? 28.393 3.364 -2.529 1.00 31.38 196 TYR A N 1
ATOM 1614 C CA . TYR A 1 196 ? 28.751 3.027 -1.142 1.00 31.38 196 TYR A CA 1
ATOM 1615 C C . TYR A 1 196 ? 27.544 2.564 -0.309 1.00 31.38 196 TYR A C 1
ATOM 1617 O O . TYR A 1 196 ? 26.901 3.365 0.373 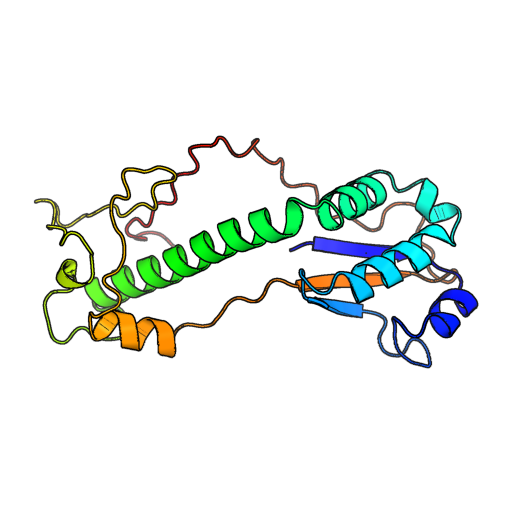1.00 31.38 196 TYR A O 1
ATOM 1625 N N . LEU A 1 197 ? 27.271 1.255 -0.345 1.00 30.78 197 LEU A N 1
ATOM 1626 C CA . LEU A 1 197 ? 26.586 0.491 0.706 1.00 30.78 197 LEU A CA 1
ATOM 1627 C C . LEU A 1 197 ? 27.376 -0.788 0.990 1.00 30.78 197 LEU A C 1
ATOM 1629 O O . LEU A 1 197 ? 27.722 -1.480 0.008 1.00 30.78 197 LEU A O 1
#

Sequence (197 aa):
MAFITIHAKRGHAVTSGLFGLLLDAPVQLVDFDDEQNIRSFHALFKRDIYNRKRTEVIKLFSLILSPIFRSRVQDWMEKVDWLMMATAWLRAKMNWENCIPFDGDPFATWNPIIEEFPDGQRLVYMGDGENYVNRFDDDNPWVIQAKKELPRFTPKILFMLCTDDCDVDGNIGMVPSVQRLIARRDDYFEVNCYEYL

Secondary structure (DSSP, 8-state):
-EEEEEE--HHHHHHH-BTBTTS---EEEEETT-HHHHHHHHHHHHH-TGGGG-HHHHHHHHHHTSTTHHHHHHHHHHHHHHHHHHHHHHHHHTT-TT----SS-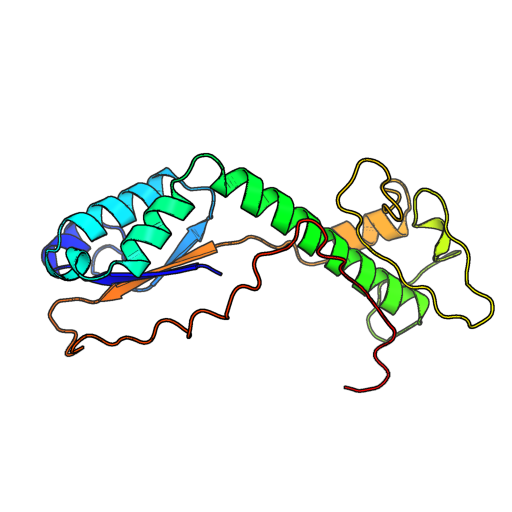GGGGEES-----TTS---EEE-SSSS---EE-TTSHHHHHHHHHSPPP--EEEEEEE-TT----S--------------S---EEE------

Foldseek 3Di:
DAEAEAEAALVLVCVLCLCHNNVPRQKDWAFLPPLVSLVSSVVRSVVDPVSVVVVVNVVVSVLSNDPCNVVVVVVVLVVVVVVQLVVLLVCQVVVHPPGQHDPDDSQVQWVVRDDADPVRWDKDKADLDPPGDTDGDCPDPSNVVSVVPTDRDTDIHMYGYDHPPRPDDPDPDDPPPPPPPPPDSPPIDIDTDCPDD

Solvent-accessible surface area (backbone atoms only — not comparable to full-atom values): 12134 Å² total; per-residue (Å²): 131,52,80,44,77,35,48,33,52,60,70,60,45,35,74,62,49,75,25,32,83,80,51,81,33,46,61,40,79,40,55,72,81,44,57,71,60,54,50,51,54,51,54,52,31,68,73,28,75,74,45,70,75,39,58,68,60,54,50,48,51,54,49,63,72,32,88,62,33,60,58,54,50,49,59,50,48,54,52,51,55,48,51,53,50,53,50,49,47,51,38,23,68,68,67,42,88,96,44,70,75,71,96,63,70,69,44,67,39,26,42,69,68,58,78,80,41,99,83,75,62,66,82,52,44,57,57,90,54,96,71,65,52,68,39,72,28,78,85,29,71,62,47,49,50,46,70,69,73,51,86,83,87,77,70,46,35,38,39,34,68,38,42,79,88,55,89,65,84,87,65,81,75,65,76,74,78,70,79,70,68,74,80,54,88,82,67,72,51,76,55,72,88,83,87,81,132

Radius of gyration: 22.24 Å; Cα contacts (8 Å, |Δi|>4): 210; chains: 1; bounding box: 48×37×59 Å

Mean predicted aligned error: 10.26 Å